Protein AF-A0AA39JJJ1-F1 (afdb_monomer_lite)

Radius of gyration: 23.7 Å; chains: 1; bounding box: 55×49×68 Å

Secondary structure (DSSP, 8-state):
---PPPPGGG--HHHHHHHHHHHHHHHHHHHHHHHHHTGGGBTTTBPPEEEEEEEE-S-SSS---TTTSEEEEEEE----EEEGGGS----HHHHHHHHHH-SEE----TTTTEEEETTT--EEE---TT-EE--TTS-HHHHHHHHHH-HHHHHHHHHHH-TTS----TTTSPBPTTSGGGSSHHHHHHHHHHS-HHHHHHHEEEPTT--STTHHHHS-SEEEPTT---B-TT-

Foldseek 3Di:
DPPDDPDPVPDDPVNVVVVVLVLQVQLVVQQVVVCVLVVVCDPPAAWHWPAKDWDADDDDDDDDDPSNRIDIDTDTDDAPFDFQVVDDDDQQPSVVVVVVSLFKDALPPDGRQWGQGPPPRRIHGHRSSRMDGDDPPADSVRSVVVQVLRLSNVLVVVCNVCVPPDSCPPLQAAAACPAPCNPFQLSQLVSLVPDDPVSSVQFKDADPPQPDDPSSRPHNRIDTDPPGDHHYNRD

Organism: NCBI:txid47425

Sequence (235 aa):
MTESRPDVELWEDWMWEVSTWRYKVSNQNKELSAYRLLHRLQGRYIPRLFGVVRLRITPESTTLHPITDVVQGLVFEYIPGVSMVKLKPGIMEALRAIEAENLCLAQWHSHQNVVLQDGNRSPVIIDFGQADIREPELSDEEWSSVVWGSPDTRYMRNLLANPEDEPWKRTVTPYEMSDPHYRNPLVSNEYVESMPEDFRRETFERVLDTDWEGAKEKVHQWRIRPGVRCRPIYD

pLDDT: mean 78.53, std 14.02, range [33.72, 97.31]

InterPro domains:
  IPR011009 Protein kinase-like domain superfamily [SSF56112] (32-151)

Structure (mmCIF, N/CA/C/O backbone):
data_AF-A0AA39JJJ1-F1
#
_entry.id   AF-A0AA39JJJ1-F1
#
loop_
_atom_site.group_PDB
_atom_site.id
_atom_site.type_symbol
_atom_site.label_atom_id
_atom_site.label_alt_id
_atom_site.label_comp_id
_atom_site.label_asym_id
_atom_site.label_entity_id
_atom_site.label_seq_id
_atom_site.pdbx_PDB_ins_code
_atom_site.Cartn_x
_atom_site.Cartn_y
_atom_site.Cartn_z
_atom_site.occupancy
_atom_site.B_iso_or_equiv
_atom_site.auth_seq_id
_atom_site.auth_comp_id
_atom_site.auth_asym_id
_atom_site.auth_atom_id
_atom_site.pdbx_PDB_model_num
ATOM 1 N N . MET A 1 1 ? 28.607 2.947 14.404 1.00 33.72 1 MET A N 1
ATOM 2 C CA . MET A 1 1 ? 29.013 1.760 13.627 1.00 33.72 1 MET A CA 1
ATOM 3 C C . MET A 1 1 ? 27.746 1.147 13.075 1.00 33.72 1 MET A C 1
ATOM 5 O O . MET A 1 1 ? 26.943 0.650 13.849 1.00 33.72 1 MET A O 1
ATOM 9 N N . THR A 1 2 ? 27.502 1.293 11.780 1.00 37.34 2 THR A N 1
ATOM 10 C CA . THR A 1 2 ? 26.418 0.600 11.085 1.00 37.34 2 THR A CA 1
ATOM 11 C C . THR A 1 2 ? 26.932 -0.789 10.732 1.00 37.34 2 THR A C 1
ATOM 13 O O . THR A 1 2 ? 27.764 -0.923 9.840 1.00 37.34 2 THR A O 1
ATOM 16 N N . GLU A 1 3 ? 26.506 -1.812 11.476 1.00 43.59 3 GLU A N 1
ATOM 17 C CA . GLU A 1 3 ? 26.709 -3.202 11.059 1.00 43.59 3 GLU A CA 1
ATOM 18 C C . GLU A 1 3 ? 26.050 -3.386 9.691 1.00 43.59 3 GLU A C 1
ATOM 20 O O . GLU A 1 3 ? 24.833 -3.255 9.539 1.00 43.59 3 GLU A O 1
ATOM 25 N N . SER A 1 4 ? 26.872 -3.630 8.673 1.00 57.59 4 SER A N 1
ATOM 26 C CA . SER A 1 4 ? 26.411 -4.056 7.359 1.00 57.59 4 SER A CA 1
ATOM 27 C C . SER A 1 4 ? 25.615 -5.344 7.536 1.00 57.59 4 SER A C 1
ATOM 29 O O . SER A 1 4 ? 26.160 -6.336 8.024 1.00 57.59 4 SER A O 1
ATOM 31 N N . ARG A 1 5 ? 24.327 -5.330 7.167 1.00 55.44 5 ARG A N 1
ATOM 32 C CA . ARG A 1 5 ? 23.521 -6.554 7.139 1.00 55.44 5 ARG A CA 1
ATOM 33 C C . ARG A 1 5 ? 24.254 -7.604 6.291 1.00 55.44 5 ARG A C 1
ATOM 35 O O . ARG A 1 5 ? 24.702 -7.252 5.199 1.00 55.44 5 ARG A O 1
ATOM 42 N N . PRO A 1 6 ? 24.390 -8.850 6.774 1.00 59.44 6 PRO A N 1
ATOM 43 C CA . PRO A 1 6 ? 24.972 -9.920 5.979 1.00 59.44 6 PRO A CA 1
ATOM 44 C C . PRO A 1 6 ? 24.136 -10.157 4.719 1.00 59.44 6 PRO A C 1
ATOM 46 O O . PRO A 1 6 ? 22.923 -9.915 4.727 1.00 59.44 6 PRO A O 1
ATOM 49 N N . ASP A 1 7 ? 24.807 -10.620 3.664 1.00 71.50 7 ASP A N 1
ATOM 50 C CA . ASP A 1 7 ? 24.184 -10.969 2.388 1.00 71.50 7 ASP A CA 1
ATOM 51 C C . ASP A 1 7 ? 23.016 -11.937 2.611 1.00 71.50 7 ASP A C 1
ATOM 53 O O . ASP A 1 7 ? 23.101 -12.860 3.421 1.00 71.50 7 ASP A O 1
ATOM 57 N N . VAL A 1 8 ? 21.916 -11.691 1.909 1.00 64.06 8 VAL A N 1
ATOM 58 C CA . VAL A 1 8 ? 20.646 -12.411 2.027 1.00 64.06 8 VAL A CA 1
ATOM 59 C C . VAL A 1 8 ? 20.814 -13.892 1.660 1.00 64.06 8 VAL A C 1
ATOM 61 O O . VAL A 1 8 ? 20.130 -14.745 2.222 1.00 64.06 8 VAL A O 1
ATOM 64 N N . GLU A 1 9 ? 21.776 -14.213 0.790 1.00 72.38 9 GLU A N 1
ATOM 65 C CA . GLU A 1 9 ? 22.142 -15.591 0.425 1.00 72.38 9 GLU A CA 1
ATOM 66 C C . GLU A 1 9 ? 22.845 -16.368 1.555 1.00 72.38 9 GLU A C 1
ATOM 68 O O . GLU A 1 9 ? 22.938 -17.592 1.498 1.00 72.38 9 GLU A O 1
ATOM 73 N N . LEU A 1 10 ? 23.315 -15.678 2.601 1.00 76.44 10 LEU A N 1
ATOM 74 C CA . LEU A 1 10 ? 23.996 -16.271 3.759 1.00 76.44 10 LEU A CA 1
ATOM 75 C C . LEU A 1 10 ? 23.090 -16.394 4.993 1.00 76.44 10 LEU A C 1
ATOM 77 O O . LEU A 1 10 ? 23.570 -16.726 6.077 1.00 76.44 10 LEU A O 1
ATOM 81 N N . TRP A 1 11 ? 21.801 -16.074 4.872 1.00 79.25 11 TRP A N 1
ATOM 82 C CA . TRP A 1 11 ? 20.883 -16.110 6.008 1.00 79.25 11 TRP A CA 1
ATOM 83 C C . TRP A 1 11 ? 20.453 -17.538 6.336 1.00 79.25 11 TRP A C 1
ATOM 85 O O . TRP A 1 11 ? 19.925 -18.254 5.490 1.00 79.25 11 TRP A O 1
ATOM 95 N N . GLU A 1 12 ? 20.607 -17.911 7.603 1.00 82.69 12 GLU A N 1
ATOM 96 C CA . GLU A 1 12 ? 19.996 -19.118 8.159 1.00 82.69 12 GLU A CA 1
ATOM 97 C C . GLU A 1 12 ? 18.472 -18.930 8.316 1.00 82.69 12 GLU A C 1
ATOM 99 O O . GLU A 1 12 ? 17.985 -17.806 8.473 1.00 82.69 12 GLU A O 1
ATOM 104 N N . ASP A 1 13 ? 17.703 -20.024 8.323 1.00 81.06 13 ASP A N 1
ATOM 105 C CA . ASP A 1 13 ? 16.228 -19.993 8.363 1.00 81.06 13 ASP A CA 1
ATOM 106 C C . ASP A 1 13 ? 15.668 -19.147 9.522 1.00 81.06 13 ASP A C 1
ATOM 108 O O . ASP A 1 13 ? 14.741 -18.354 9.349 1.00 81.06 13 ASP A O 1
ATOM 112 N N . TRP A 1 14 ? 16.278 -19.222 10.708 1.00 79.94 14 TRP A N 1
ATOM 113 C CA . TRP A 1 14 ? 15.838 -18.430 11.861 1.00 79.94 14 TRP A CA 1
ATOM 114 C C . TRP A 1 14 ? 16.069 -16.920 11.669 1.00 79.94 14 TRP A C 1
ATOM 116 O O . TRP A 1 14 ? 15.324 -16.102 12.216 1.00 79.94 14 TRP A O 1
ATOM 126 N N . MET A 1 15 ? 17.075 -16.514 10.883 1.00 83.06 15 MET A N 1
ATOM 127 C CA . MET A 1 15 ? 17.325 -15.102 10.569 1.00 83.06 15 MET A CA 1
ATOM 128 C C . MET A 1 15 ? 16.221 -14.555 9.666 1.00 83.06 15 MET A C 1
ATOM 130 O O . MET A 1 15 ? 15.752 -13.430 9.872 1.00 83.06 15 MET A O 1
ATOM 134 N N . TRP A 1 16 ? 15.755 -15.370 8.717 1.00 79.44 16 TRP A N 1
ATOM 135 C CA . TRP A 1 16 ? 14.588 -15.069 7.894 1.00 79.44 16 TRP A CA 1
ATOM 136 C C . TRP A 1 16 ? 13.321 -14.922 8.726 1.00 79.44 16 TRP A C 1
ATOM 138 O O . TRP A 1 16 ? 12.586 -13.945 8.550 1.00 79.44 16 TRP A O 1
ATOM 148 N N . GLU A 1 17 ? 13.083 -15.837 9.664 1.00 80.44 17 GLU A N 1
ATOM 149 C CA . GLU A 1 17 ? 11.933 -15.773 10.568 1.00 80.44 17 GLU A CA 1
ATOM 150 C C . GLU A 1 17 ? 11.957 -14.504 11.429 1.00 80.44 17 GLU A C 1
ATOM 152 O O . GLU A 1 17 ? 10.973 -13.761 11.473 1.00 80.44 17 GLU A O 1
ATOM 157 N N . VAL A 1 18 ? 13.095 -14.188 12.057 1.00 82.62 18 VAL A N 1
ATOM 158 C CA . VAL A 1 18 ? 13.248 -12.982 12.888 1.00 82.62 18 VAL A CA 1
ATOM 159 C C . VAL A 1 18 ? 13.108 -11.708 12.055 1.00 82.62 18 VAL A C 1
ATOM 161 O O . VAL A 1 18 ? 12.461 -10.754 12.493 1.00 82.62 18 VAL A O 1
ATOM 164 N N . SER A 1 19 ? 13.691 -11.667 10.856 1.00 81.81 19 SER A N 1
ATOM 165 C CA . SER A 1 19 ? 13.569 -10.526 9.944 1.00 81.81 19 SER A CA 1
ATOM 166 C C . SER A 1 19 ? 12.119 -10.310 9.508 1.00 81.81 19 SER A C 1
ATOM 168 O O . SER A 1 19 ? 11.600 -9.196 9.610 1.00 81.81 19 SER A O 1
ATOM 170 N N . THR A 1 20 ? 11.435 -11.387 9.116 1.00 82.44 20 THR A N 1
ATOM 171 C CA . THR A 1 20 ? 10.018 -11.363 8.740 1.00 82.44 20 THR A CA 1
ATOM 172 C C . THR A 1 20 ? 9.164 -10.881 9.904 1.00 82.44 20 THR A C 1
ATOM 174 O O . THR A 1 20 ? 8.335 -9.989 9.730 1.00 82.44 20 THR A O 1
ATOM 177 N N . TRP A 1 21 ? 9.402 -11.395 11.112 1.00 84.88 21 TRP A N 1
ATOM 178 C CA . TRP A 1 21 ? 8.697 -10.951 12.309 1.00 84.88 21 TRP A CA 1
ATOM 179 C C . TRP A 1 21 ? 8.914 -9.460 12.586 1.00 84.88 21 TRP A C 1
ATOM 181 O O . TRP A 1 21 ? 7.942 -8.726 12.757 1.00 84.88 21 TRP A O 1
ATOM 191 N N . ARG A 1 22 ? 10.166 -8.977 12.559 1.00 85.94 22 ARG A N 1
ATOM 192 C CA . ARG A 1 22 ? 10.482 -7.549 12.759 1.00 85.94 22 ARG A CA 1
ATOM 193 C C . ARG A 1 22 ? 9.775 -6.672 11.733 1.00 85.94 22 ARG A C 1
ATOM 195 O O . ARG A 1 22 ? 9.232 -5.630 12.094 1.00 85.94 22 ARG A O 1
ATOM 202 N N . TYR A 1 23 ? 9.757 -7.107 10.477 1.00 85.75 23 TYR A N 1
ATOM 203 C CA . TYR A 1 23 ? 9.058 -6.417 9.403 1.00 85.75 23 TYR A CA 1
ATOM 204 C C . TYR A 1 23 ? 7.543 -6.359 9.655 1.00 85.75 23 TYR A C 1
ATOM 206 O O . TYR A 1 23 ? 6.951 -5.285 9.596 1.00 85.75 23 TYR A O 1
ATOM 214 N N . LYS A 1 24 ? 6.912 -7.481 10.027 1.00 86.50 24 LYS A N 1
ATOM 215 C CA . LYS A 1 24 ? 5.471 -7.527 10.332 1.00 86.50 24 LYS A CA 1
ATOM 216 C C . LYS A 1 24 ? 5.096 -6.678 11.547 1.00 86.50 24 LYS A C 1
ATOM 218 O O . LYS A 1 24 ? 4.104 -5.959 11.486 1.00 86.50 24 LYS A O 1
ATOM 223 N N . VAL A 1 25 ? 5.902 -6.699 12.609 1.00 87.94 25 VAL A N 1
ATOM 224 C CA . VAL A 1 25 ? 5.703 -5.838 13.788 1.00 87.94 25 VAL A CA 1
ATOM 225 C C . VAL A 1 25 ? 5.856 -4.360 13.421 1.00 87.94 25 VAL A C 1
ATOM 227 O O . VAL A 1 25 ? 5.063 -3.533 13.863 1.00 87.94 25 VAL A O 1
ATOM 230 N N . SER A 1 26 ? 6.841 -4.014 12.586 1.00 89.12 26 SER A N 1
ATOM 231 C CA . SER A 1 26 ? 7.009 -2.643 12.093 1.00 89.12 26 SER A CA 1
ATOM 232 C C . SER A 1 26 ? 5.780 -2.173 11.311 1.00 89.12 26 SER A C 1
ATOM 234 O O . SER A 1 26 ? 5.248 -1.109 11.622 1.00 89.12 26 SER A O 1
ATOM 236 N N . ASN A 1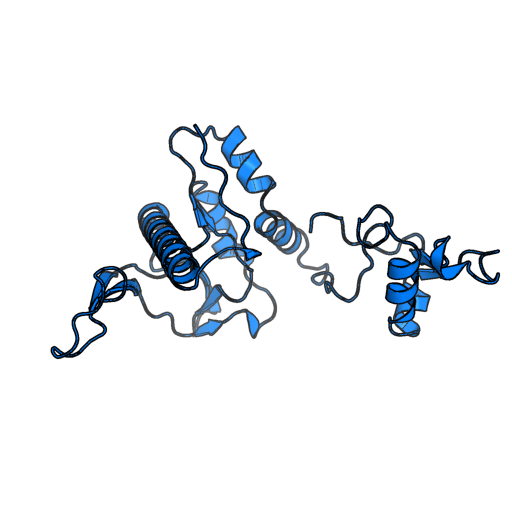 27 ? 5.276 -2.989 10.382 1.00 88.88 27 ASN A N 1
ATOM 237 C CA . ASN A 1 27 ? 4.085 -2.662 9.599 1.00 88.88 27 ASN A CA 1
ATOM 238 C C . ASN A 1 27 ? 2.837 -2.514 10.475 1.00 88.88 27 ASN A C 1
ATOM 240 O O . ASN A 1 27 ? 2.082 -1.561 10.314 1.00 88.88 27 ASN A O 1
ATOM 244 N N . GLN A 1 28 ? 2.643 -3.401 11.453 1.00 91.06 28 GLN A N 1
ATOM 245 C CA . GLN A 1 28 ? 1.525 -3.287 12.387 1.00 91.06 28 GLN A CA 1
ATOM 246 C C . GLN A 1 28 ? 1.588 -1.985 13.201 1.00 91.06 28 GLN A C 1
ATOM 248 O O . GLN A 1 28 ? 0.571 -1.322 13.403 1.00 91.06 28 GLN A O 1
ATOM 253 N N . ASN A 1 29 ? 2.778 -1.606 13.677 1.00 91.06 29 ASN A N 1
ATOM 254 C CA . ASN A 1 29 ? 2.964 -0.364 14.424 1.00 91.06 29 ASN A CA 1
ATOM 255 C C . ASN A 1 29 ? 2.693 0.866 13.552 1.00 91.06 29 ASN A C 1
ATOM 257 O O . ASN A 1 29 ? 2.071 1.820 14.029 1.00 91.06 29 ASN A O 1
ATOM 261 N N . LYS A 1 30 ? 3.125 0.838 12.285 1.00 90.44 30 LYS A N 1
ATOM 262 C CA . LYS A 1 30 ? 2.793 1.871 11.299 1.00 90.44 30 LYS A CA 1
ATOM 263 C C . LYS A 1 30 ? 1.286 1.965 11.095 1.00 90.44 30 LYS A C 1
ATOM 265 O O . LYS A 1 30 ? 0.726 3.037 11.293 1.00 90.44 30 LYS A O 1
ATOM 270 N N . GLU A 1 31 ? 0.617 0.850 10.827 1.00 92.69 31 GLU A N 1
ATOM 271 C CA . GLU A 1 31 ? -0.833 0.816 10.635 1.00 92.69 31 GLU A CA 1
ATOM 272 C C . GLU A 1 31 ? -1.585 1.377 11.847 1.00 92.69 31 GLU A C 1
ATOM 274 O O . GLU A 1 31 ? -2.403 2.286 11.716 1.00 92.69 31 GLU A O 1
ATOM 279 N N . LEU A 1 32 ? -1.250 0.919 13.056 1.00 94.25 32 LEU A N 1
ATOM 280 C CA . LEU A 1 32 ? -1.841 1.431 14.292 1.00 94.25 32 LEU A CA 1
ATOM 281 C C . LEU A 1 32 ? -1.641 2.946 14.446 1.00 94.25 32 LEU A C 1
ATOM 283 O O . LEU A 1 32 ? -2.550 3.658 14.881 1.00 94.25 32 LEU A O 1
ATOM 287 N N . SER A 1 33 ? -0.451 3.439 14.108 1.00 92.31 33 SER A N 1
ATOM 288 C CA . SER A 1 33 ? -0.115 4.859 14.207 1.00 92.31 33 SER A CA 1
ATOM 289 C C . SER A 1 33 ? -0.889 5.682 13.177 1.00 92.31 33 SER A C 1
ATOM 291 O O . SER A 1 33 ? -1.438 6.723 13.533 1.00 92.31 33 SER A O 1
ATOM 293 N N . ALA A 1 34 ? -1.039 5.174 11.952 1.00 90.56 34 ALA A N 1
ATOM 294 C CA . ALA A 1 34 ? -1.852 5.787 10.908 1.00 90.56 34 ALA A CA 1
ATOM 295 C C . ALA A 1 34 ? -3.324 5.895 11.334 1.00 90.56 34 ALA A C 1
ATOM 297 O O . ALA A 1 34 ? -3.898 6.980 11.274 1.00 90.56 34 ALA A O 1
ATOM 298 N N . TYR A 1 35 ? -3.925 4.823 11.864 1.00 92.81 35 TYR A N 1
ATOM 299 C CA . TYR A 1 35 ? -5.310 4.867 12.350 1.00 92.81 35 TYR A CA 1
ATOM 300 C C . TYR A 1 35 ? -5.506 5.852 13.508 1.00 92.81 35 TYR A C 1
ATOM 302 O O . TYR A 1 35 ? -6.536 6.526 13.571 1.00 92.81 35 TYR A O 1
ATOM 310 N N . ARG A 1 36 ? -4.537 5.959 14.425 1.00 93.06 36 ARG A N 1
ATOM 311 C CA . ARG A 1 36 ? -4.579 6.950 15.515 1.00 93.06 36 ARG A CA 1
ATOM 312 C C . ARG A 1 36 ? -4.492 8.378 14.988 1.00 93.06 36 ARG A C 1
ATOM 314 O O . ARG A 1 36 ? -5.229 9.246 15.450 1.00 93.06 36 ARG A O 1
ATOM 321 N N . LEU A 1 37 ? -3.619 8.614 14.016 1.00 90.94 37 LEU A N 1
ATOM 322 C CA . LEU A 1 37 ? -3.433 9.921 13.400 1.00 90.94 37 LEU A CA 1
ATOM 323 C C . LEU A 1 37 ? -4.693 10.346 12.637 1.00 90.94 37 LEU A C 1
ATOM 325 O O . LEU A 1 37 ? -5.260 11.404 12.904 1.00 90.94 37 LEU A O 1
ATOM 329 N N . LEU A 1 38 ? -5.218 9.448 11.804 1.00 88.94 38 LEU A N 1
ATOM 330 C CA . LEU A 1 38 ? -6.402 9.638 10.965 1.00 88.94 38 LEU A CA 1
ATOM 331 C C . LEU A 1 38 ? -7.729 9.386 11.708 1.00 88.94 38 LEU A C 1
ATOM 333 O O . LEU A 1 38 ? -8.747 9.085 11.084 1.00 88.94 38 LEU A O 1
ATOM 337 N N . HIS A 1 39 ? -7.759 9.518 13.040 1.00 92.75 39 HIS A N 1
ATOM 338 C CA . HIS A 1 39 ? -8.946 9.229 13.858 1.00 92.75 39 HIS A CA 1
ATOM 339 C C . HIS A 1 39 ? -10.214 9.972 13.396 1.00 92.75 39 HIS A C 1
ATOM 341 O O . HIS A 1 39 ? -11.313 9.437 13.519 1.00 92.75 39 HIS A O 1
ATOM 347 N N . ARG A 1 40 ? -10.076 11.178 12.826 1.00 91.62 40 ARG A N 1
ATOM 348 C CA . ARG A 1 40 ? -11.197 11.988 12.310 1.00 91.62 40 ARG A CA 1
ATOM 349 C C . ARG A 1 40 ? -11.859 11.401 11.065 1.00 91.62 40 ARG A C 1
ATOM 351 O O . ARG A 1 40 ? -13.016 11.709 10.794 1.00 91.62 40 ARG A O 1
ATOM 358 N N . LEU A 1 41 ? -11.139 10.568 10.315 1.00 89.31 41 LEU A N 1
ATOM 359 C CA . LEU A 1 41 ? -11.625 9.945 9.084 1.00 89.31 41 LEU A CA 1
ATOM 360 C C . LEU A 1 41 ? -12.301 8.586 9.335 1.00 89.31 41 LEU A C 1
ATOM 362 O O . LEU A 1 41 ? -12.950 8.041 8.434 1.00 89.31 41 LEU A O 1
ATOM 366 N N . GLN A 1 42 ? -12.154 8.039 10.547 1.00 93.94 42 GLN A N 1
ATOM 367 C CA . GLN A 1 42 ? -12.697 6.737 10.922 1.00 93.94 42 GLN A CA 1
ATOM 368 C C . GLN A 1 42 ? -14.231 6.707 10.883 1.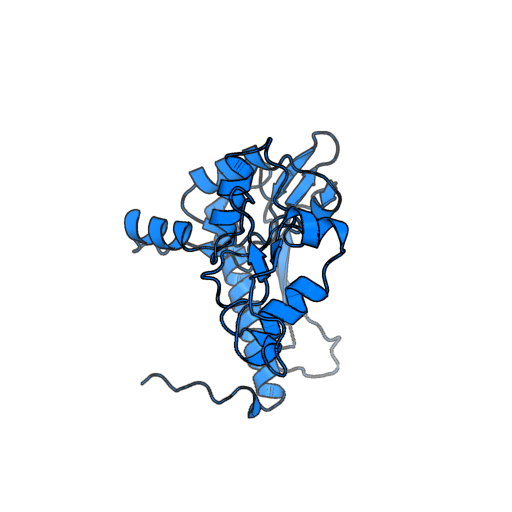00 93.94 42 GLN A C 1
ATOM 370 O O . GLN A 1 42 ? -14.913 7.613 11.361 1.00 93.94 42 GLN A O 1
ATOM 375 N N . GLY A 1 43 ? -14.785 5.629 10.326 1.00 90.56 43 GLY A N 1
ATOM 376 C CA . GLY A 1 43 ? -16.222 5.416 10.140 1.00 90.56 43 GLY A CA 1
ATOM 377 C C . GLY A 1 43 ? -16.821 6.138 8.930 1.00 90.56 43 GLY A C 1
ATOM 378 O O . GLY A 1 43 ? -18.020 6.006 8.688 1.00 90.56 43 GLY A O 1
ATOM 379 N N . ARG A 1 44 ? -16.016 6.899 8.174 1.00 88.19 44 ARG A N 1
ATOM 380 C CA . ARG A 1 44 ? -16.448 7.564 6.934 1.00 88.19 44 ARG A CA 1
ATOM 381 C C . ARG A 1 44 ? -15.576 7.197 5.739 1.00 88.19 44 ARG A C 1
ATOM 383 O O . ARG A 1 44 ? -16.112 6.762 4.729 1.00 88.19 44 ARG A O 1
ATOM 390 N N . TYR A 1 45 ? -14.264 7.382 5.857 1.00 85.19 45 TYR A N 1
ATOM 391 C CA . TYR A 1 45 ? -13.313 7.144 4.761 1.00 85.19 45 TYR A CA 1
ATOM 392 C C . TYR A 1 45 ? -12.331 6.013 5.058 1.00 85.19 45 TYR A C 1
ATOM 394 O O . TYR A 1 45 ? -11.764 5.440 4.133 1.00 85.19 45 TYR A O 1
ATOM 402 N N . ILE A 1 46 ? -12.158 5.667 6.335 1.00 90.88 46 ILE A N 1
ATOM 403 C CA . ILE A 1 46 ? -11.397 4.502 6.795 1.00 90.88 46 ILE A CA 1
ATOM 404 C C . ILE A 1 46 ? -12.217 3.764 7.869 1.00 90.88 46 ILE A C 1
ATOM 406 O O . ILE A 1 46 ? -13.067 4.394 8.508 1.00 90.88 46 ILE A O 1
ATOM 410 N N . PRO A 1 47 ? -11.998 2.460 8.108 1.00 95.44 47 PRO A N 1
ATOM 411 C CA . PRO A 1 47 ? -12.679 1.727 9.175 1.00 95.44 47 PRO A CA 1
ATOM 412 C C . PRO A 1 47 ? -12.442 2.331 10.562 1.00 95.44 47 PRO A C 1
ATOM 414 O O . PRO A 1 47 ? -11.388 2.910 10.829 1.00 95.44 47 PRO A O 1
ATOM 417 N N . ARG A 1 48 ? -13.381 2.148 11.493 1.00 97.31 48 ARG A N 1
ATOM 418 C CA . ARG A 1 48 ? -13.086 2.398 12.913 1.00 97.31 48 ARG A CA 1
ATOM 419 C C . ARG A 1 48 ? -12.099 1.371 13.458 1.00 97.31 48 ARG A C 1
ATOM 421 O O . ARG A 1 48 ? -12.292 0.173 13.279 1.00 97.31 48 ARG A O 1
ATOM 428 N N . LEU A 1 49 ? -11.076 1.834 14.167 1.00 97.12 49 LEU A N 1
ATOM 429 C CA . LEU A 1 49 ? -10.186 1.001 14.968 1.00 97.12 49 LEU A CA 1
ATOM 430 C C . LEU A 1 49 ? -10.825 0.783 16.345 1.00 97.12 49 LEU A C 1
ATOM 432 O O . LEU A 1 49 ? -10.982 1.727 17.118 1.00 97.12 49 LEU A O 1
ATOM 436 N N . PHE A 1 50 ? -11.150 -0.465 16.673 1.00 96.94 50 PHE A N 1
ATOM 437 C CA . PHE A 1 50 ? -11.680 -0.840 17.986 1.00 96.94 50 PHE A CA 1
ATOM 438 C C . PHE A 1 50 ? -10.581 -1.135 19.008 1.00 96.94 50 PHE A C 1
ATOM 440 O O . PHE A 1 50 ? -10.786 -0.926 20.202 1.00 96.94 50 PHE A O 1
ATOM 447 N N . GLY A 1 51 ? -9.408 -1.597 18.568 1.00 95.38 51 GLY A N 1
ATOM 448 C CA . GLY A 1 51 ? -8.281 -1.816 19.470 1.00 95.38 51 GLY A CA 1
ATOM 449 C C . GLY A 1 51 ? -7.205 -2.748 18.930 1.00 95.38 51 GLY A C 1
ATOM 450 O O . GLY A 1 51 ? -7.223 -3.160 17.771 1.00 95.38 51 GLY A O 1
ATOM 451 N N . VAL A 1 52 ? -6.261 -3.075 19.812 1.00 95.75 52 VAL A N 1
ATOM 452 C CA . VAL A 1 52 ? -5.159 -4.011 19.565 1.00 95.75 52 VAL A CA 1
ATOM 453 C C . VAL A 1 52 ? -5.450 -5.308 20.313 1.00 95.75 52 VAL A C 1
ATOM 455 O O . VAL A 1 52 ? -5.849 -5.275 21.477 1.00 95.75 52 VAL A O 1
ATOM 458 N N . VAL A 1 53 ? -5.224 -6.447 19.666 1.00 93.62 53 VAL A N 1
ATOM 459 C CA . VAL A 1 53 ? -5.386 -7.781 20.256 1.00 93.62 53 VAL A CA 1
ATOM 460 C C . VAL A 1 53 ? -4.088 -8.573 20.190 1.00 93.62 53 VAL A C 1
ATOM 462 O O . VAL A 1 53 ? -3.235 -8.347 19.332 1.00 93.62 53 VAL A O 1
ATOM 465 N N . ARG A 1 54 ? -3.938 -9.524 21.112 1.00 90.62 54 ARG A N 1
ATOM 466 C CA . ARG A 1 54 ? -2.850 -10.506 21.122 1.00 90.62 54 ARG A CA 1
ATOM 467 C C . ARG A 1 54 ? -3.469 -11.890 21.249 1.00 90.62 54 ARG A C 1
ATOM 469 O O . ARG A 1 54 ? -4.072 -12.197 22.275 1.00 90.62 54 ARG A O 1
ATOM 476 N N . LEU A 1 55 ? -3.340 -12.698 20.206 1.00 87.12 55 LEU A N 1
ATOM 477 C CA . LEU A 1 55 ? -3.884 -14.051 20.133 1.00 87.12 55 LEU A CA 1
ATOM 478 C C . LEU A 1 55 ? -2.746 -15.050 20.322 1.00 87.12 55 LEU A C 1
ATOM 480 O O . LEU A 1 55 ? -1.753 -14.982 19.605 1.00 87.12 55 LEU A O 1
ATOM 484 N N . ARG A 1 56 ? -2.866 -15.967 21.281 1.00 85.62 56 ARG A N 1
ATOM 485 C CA . ARG A 1 56 ? -1.885 -17.050 21.455 1.00 85.62 56 ARG A CA 1
ATOM 486 C C . ARG A 1 56 ? -2.121 -18.142 20.413 1.00 85.62 56 ARG A C 1
ATOM 488 O O . ARG A 1 56 ? -3.272 -18.495 20.173 1.00 85.62 56 ARG A O 1
ATOM 495 N N . ILE A 1 57 ? -1.050 -18.659 19.807 1.00 78.69 57 ILE A N 1
ATOM 496 C CA . ILE A 1 57 ? -1.143 -19.642 18.709 1.00 78.69 57 ILE A CA 1
ATOM 497 C C . ILE A 1 57 ? -1.321 -21.074 19.228 1.00 78.69 57 ILE A C 1
ATOM 499 O O . ILE A 1 57 ? -2.035 -21.860 18.609 1.00 78.69 57 ILE A O 1
ATOM 503 N N . THR A 1 58 ? -0.709 -21.432 20.361 1.00 71.19 58 THR A N 1
ATOM 504 C CA . THR A 1 58 ? -0.695 -22.823 20.841 1.00 71.19 58 THR A CA 1
ATOM 505 C C . THR A 1 58 ? -1.658 -23.103 21.997 1.00 71.19 58 THR A C 1
ATOM 507 O O . THR A 1 58 ? -1.691 -22.354 22.979 1.00 71.19 58 THR A O 1
ATOM 510 N N . PRO A 1 59 ? -2.362 -24.250 21.947 1.00 60.75 59 PRO A N 1
ATOM 511 C CA . PRO A 1 59 ? -3.031 -24.834 23.097 1.00 60.75 59 PRO A CA 1
ATOM 512 C C . PRO A 1 59 ? -1.995 -25.562 23.968 1.00 60.75 59 PRO A C 1
ATOM 514 O O . PRO A 1 59 ? -1.586 -26.679 23.663 1.00 60.75 59 PRO A O 1
ATOM 517 N N . GLU A 1 60 ? -1.548 -24.875 25.021 1.00 62.59 60 GLU A N 1
ATOM 518 C CA . GLU A 1 60 ? -1.049 -25.371 26.324 1.00 62.59 60 GLU A CA 1
ATOM 519 C C . GLU A 1 60 ? 0.112 -26.398 26.389 1.00 62.59 60 GLU A C 1
ATOM 521 O O . GLU A 1 60 ? 0.722 -26.524 27.446 1.00 62.59 60 GLU A O 1
ATOM 526 N N . SER A 1 61 ? 0.490 -27.096 25.314 1.00 58.19 61 SER A N 1
ATOM 527 C CA . SER A 1 61 ? 1.339 -28.303 25.373 1.00 58.19 61 SER A CA 1
ATOM 528 C C . SER A 1 61 ? 2.693 -28.201 24.662 1.00 58.19 61 SER A C 1
ATOM 530 O O . SER A 1 61 ? 3.499 -29.126 24.743 1.00 58.19 61 SER A O 1
ATOM 532 N N . THR A 1 62 ? 3.001 -27.087 23.992 1.00 67.12 62 THR A N 1
ATOM 533 C CA . THR A 1 62 ? 4.333 -26.852 23.407 1.00 67.12 62 THR A CA 1
ATOM 534 C C . THR A 1 62 ? 4.786 -25.427 23.690 1.00 67.12 62 THR A C 1
ATOM 536 O O . THR A 1 62 ? 4.119 -24.467 23.299 1.00 67.12 62 THR A O 1
ATOM 539 N N . THR A 1 63 ? 5.923 -25.292 24.374 1.00 70.81 63 THR A N 1
ATOM 540 C CA . THR A 1 63 ? 6.566 -23.999 24.626 1.00 70.81 63 THR A CA 1
ATOM 541 C C . THR A 1 63 ? 7.099 -23.450 23.305 1.00 70.81 63 THR A C 1
ATOM 543 O O . THR A 1 63 ? 8.143 -23.888 22.826 1.00 70.81 63 THR A O 1
ATOM 546 N N . LEU A 1 64 ? 6.364 -22.519 22.695 1.00 71.00 64 LEU A N 1
ATOM 547 C CA . LEU A 1 64 ? 6.845 -21.756 21.544 1.00 71.00 64 LEU A CA 1
ATOM 548 C C . LEU A 1 64 ? 7.781 -20.635 22.003 1.00 71.00 64 LEU A C 1
ATOM 550 O O . LEU A 1 64 ? 7.730 -20.179 23.147 1.00 71.00 64 LEU A O 1
ATOM 554 N N . HIS A 1 65 ? 8.635 -20.178 21.091 1.00 74.19 65 HIS A N 1
ATOM 555 C CA . HIS A 1 65 ? 9.458 -19.003 21.333 1.00 74.19 65 HIS A CA 1
ATOM 556 C C . HIS A 1 65 ? 8.553 -17.763 21.512 1.00 74.19 65 HIS A C 1
ATOM 558 O O . HIS A 1 65 ? 7.608 -17.609 20.741 1.00 74.19 65 HIS A O 1
ATOM 564 N N . PRO A 1 66 ? 8.849 -16.814 22.423 1.00 73.12 66 PRO A N 1
ATOM 565 C CA . PRO A 1 66 ? 8.020 -15.613 22.656 1.00 73.12 66 PRO A CA 1
ATOM 566 C C . PRO A 1 66 ? 7.792 -14.688 21.443 1.00 73.12 66 PRO A C 1
ATOM 568 O O . PRO A 1 66 ? 7.036 -13.723 21.503 1.00 73.12 66 PRO A O 1
ATOM 571 N N . ILE A 1 67 ? 8.521 -14.927 20.351 1.00 72.88 67 ILE A N 1
ATOM 572 C CA . ILE A 1 67 ? 8.367 -14.215 19.073 1.00 72.88 67 ILE A CA 1
ATOM 573 C C . ILE A 1 67 ? 7.206 -14.807 18.264 1.00 72.88 67 ILE A C 1
ATOM 575 O O . ILE A 1 67 ? 6.535 -14.081 17.533 1.00 72.88 67 ILE A O 1
ATOM 579 N N . THR A 1 68 ? 6.965 -16.111 18.403 1.00 75.56 68 THR A N 1
ATOM 580 C CA . THR A 1 68 ? 6.000 -16.891 17.620 1.00 75.56 68 THR A CA 1
ATOM 581 C C . THR A 1 68 ? 4.843 -17.429 18.461 1.00 75.56 68 THR A C 1
ATOM 583 O O . THR A 1 68 ? 3.916 -18.012 17.913 1.00 75.56 68 THR A O 1
ATOM 586 N N . ASP A 1 69 ? 4.847 -17.223 19.781 1.00 81.81 69 ASP A N 1
ATOM 587 C CA . ASP A 1 69 ? 3.776 -17.677 20.675 1.00 81.81 69 ASP A CA 1
ATOM 588 C C . ASP A 1 69 ? 2.509 -16.805 20.603 1.00 81.81 69 ASP A C 1
ATOM 590 O O . ASP A 1 69 ? 1.427 -17.244 21.012 1.00 81.81 69 ASP A O 1
ATOM 594 N N . VAL A 1 70 ? 2.620 -15.592 20.046 1.00 83.75 70 VAL A N 1
ATOM 595 C CA . VAL A 1 70 ? 1.521 -14.638 19.878 1.00 83.75 70 VAL A CA 1
ATOM 596 C C . VAL A 1 70 ? 1.448 -14.053 18.469 1.00 83.75 70 VAL A C 1
ATOM 598 O O . VAL A 1 70 ? 2.435 -13.589 17.904 1.00 83.75 70 VAL A O 1
ATOM 601 N N . VAL A 1 71 ? 0.229 -13.959 17.945 1.00 84.19 71 VAL A N 1
ATOM 602 C CA . VAL A 1 71 ? -0.116 -13.094 16.816 1.00 84.19 71 VAL A CA 1
ATOM 603 C C . VAL A 1 71 ? -0.662 -11.794 17.376 1.00 84.19 71 VAL A C 1
ATOM 605 O O . VAL A 1 71 ? -1.669 -11.775 18.090 1.00 84.19 71 VAL A O 1
ATOM 608 N N . GLN A 1 72 ? 0.006 -10.692 17.062 1.00 88.44 72 GLN A N 1
ATOM 609 C CA . GLN A 1 72 ? -0.555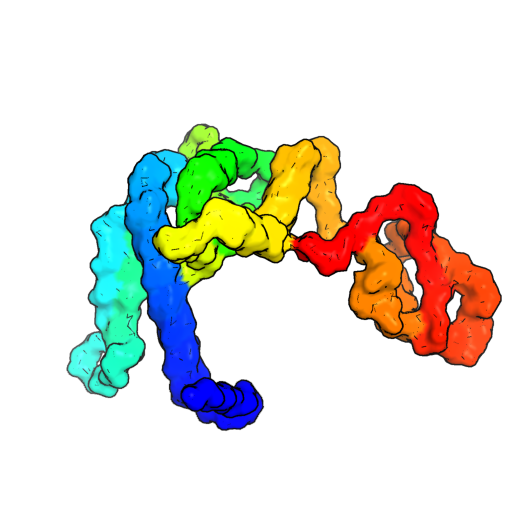 -9.374 17.311 1.00 88.44 72 GLN A CA 1
ATOM 610 C C . GLN A 1 72 ? -1.530 -9.025 16.183 1.00 88.44 72 GLN A C 1
ATOM 612 O O . GLN A 1 72 ? -1.251 -9.279 15.014 1.00 88.44 72 GLN A O 1
ATOM 617 N N . GLY A 1 73 ? -2.672 -8.447 16.536 1.00 91.25 73 GLY A N 1
ATOM 618 C CA . GLY A 1 73 ? -3.700 -8.056 15.579 1.00 91.25 73 GLY A CA 1
ATOM 619 C C . GLY A 1 73 ? -4.303 -6.699 15.905 1.00 91.25 73 GLY A C 1
ATOM 620 O O . GLY A 1 73 ? -4.190 -6.196 17.024 1.00 91.25 73 GLY A O 1
ATOM 621 N N . LEU A 1 74 ? -4.954 -6.114 14.908 1.00 95.12 74 LEU A N 1
ATOM 622 C CA . LEU A 1 74 ? -5.766 -4.910 15.033 1.00 95.12 74 LEU A CA 1
ATOM 623 C C . LEU A 1 74 ? -7.219 -5.288 14.744 1.00 95.12 74 LEU A C 1
ATOM 625 O O . LEU A 1 74 ? -7.490 -6.105 13.865 1.00 95.12 74 LEU A O 1
ATOM 629 N N . VAL A 1 75 ? -8.147 -4.735 15.520 1.00 96.62 75 VAL A N 1
ATOM 630 C CA . VAL A 1 75 ? -9.579 -5.009 15.374 1.00 96.62 75 VAL A CA 1
ATOM 631 C C . VAL A 1 75 ? -10.236 -3.795 14.748 1.00 96.62 75 VAL A C 1
ATOM 633 O O . VAL A 1 75 ? -10.182 -2.704 15.317 1.00 96.62 75 VAL A O 1
ATOM 636 N N . PHE A 1 76 ? -10.876 -4.000 13.602 1.00 96.38 76 PHE A N 1
ATOM 637 C CA . PHE A 1 76 ? -11.490 -2.941 12.815 1.00 96.38 76 PHE A CA 1
ATOM 638 C C . PHE A 1 76 ? -12.987 -3.159 12.615 1.00 96.38 76 PHE A C 1
ATOM 640 O O . PHE A 1 76 ? -13.502 -4.273 12.717 1.00 96.38 76 PHE A O 1
ATOM 647 N N . GLU A 1 77 ? -13.676 -2.074 12.291 1.00 96.69 77 GLU A N 1
ATOM 648 C CA . GLU A 1 77 ? -15.001 -2.095 11.690 1.00 96.69 77 GLU A CA 1
ATOM 649 C C . GLU A 1 77 ? -14.993 -2.919 10.403 1.00 96.69 77 GLU A C 1
ATOM 651 O O . GLU A 1 77 ? -14.164 -2.722 9.513 1.00 96.69 77 GLU A O 1
ATOM 656 N N . TYR A 1 78 ? -15.940 -3.847 10.304 1.00 95.50 78 TYR A N 1
ATOM 657 C CA . TYR A 1 78 ? -16.162 -4.587 9.076 1.00 95.50 78 TYR A CA 1
ATOM 658 C C . TYR A 1 78 ? -16.911 -3.711 8.072 1.00 95.50 78 TYR A C 1
ATOM 660 O O . TYR A 1 78 ? -17.972 -3.170 8.385 1.00 95.50 78 TYR A O 1
ATOM 668 N N . ILE A 1 79 ? -16.371 -3.603 6.860 1.00 93.25 79 ILE A N 1
ATOM 669 C CA . ILE A 1 79 ? -16.957 -2.809 5.781 1.00 93.25 79 ILE A CA 1
ATOM 670 C C . ILE A 1 79 ? -17.604 -3.762 4.769 1.00 93.25 79 ILE A C 1
ATOM 672 O O . ILE A 1 79 ? -16.880 -4.386 3.988 1.00 93.25 79 ILE A O 1
ATOM 676 N N . PRO A 1 80 ? -18.944 -3.905 4.762 1.00 93.12 80 PRO A N 1
ATOM 677 C CA . PRO A 1 80 ? -19.621 -4.686 3.736 1.00 93.12 80 PRO A CA 1
ATOM 678 C C . PRO A 1 80 ? -19.481 -3.969 2.394 1.00 93.12 80 PRO A C 1
ATOM 680 O O . PRO A 1 80 ? -19.792 -2.780 2.272 1.00 93.12 80 PRO A O 1
ATOM 683 N N . GLY A 1 81 ? -18.976 -4.677 1.392 1.00 88.81 81 GLY A N 1
ATOM 684 C CA . GLY A 1 81 ? -18.709 -4.075 0.102 1.00 88.81 81 GLY A CA 1
ATOM 685 C C . GLY A 1 81 ? -17.894 -4.957 -0.824 1.00 88.81 81 GLY A C 1
ATOM 686 O O . GLY A 1 81 ? -17.603 -6.124 -0.552 1.00 88.81 81 GLY A O 1
ATOM 687 N N . VAL A 1 82 ? -17.493 -4.363 -1.941 1.00 84.06 82 VAL A N 1
ATOM 688 C CA . VAL A 1 82 ? -16.669 -5.017 -2.956 1.00 84.06 82 VAL A CA 1
ATOM 689 C C . VAL A 1 82 ? -15.329 -4.309 -3.073 1.00 84.06 82 VAL A C 1
ATOM 691 O O . VAL A 1 82 ? -15.263 -3.083 -3.149 1.00 84.06 82 VAL A O 1
ATOM 694 N N . SER A 1 83 ? -14.252 -5.096 -3.095 1.00 80.94 83 SER A N 1
ATOM 695 C CA . SER A 1 83 ? -12.919 -4.571 -3.391 1.00 80.94 83 SER A CA 1
ATOM 696 C C . SER A 1 83 ? -12.917 -3.924 -4.772 1.00 80.94 83 SER A C 1
ATOM 698 O O . SER A 1 83 ? -13.438 -4.489 -5.743 1.00 80.94 83 SER A O 1
ATOM 700 N N . MET A 1 84 ? -12.295 -2.755 -4.860 1.00 70.50 84 MET A N 1
ATOM 701 C CA . MET A 1 84 ? -12.210 -1.983 -6.091 1.00 70.50 84 MET A CA 1
ATOM 702 C C . MET A 1 84 ? -11.427 -2.668 -7.203 1.00 70.50 84 MET A C 1
ATOM 704 O O . MET A 1 84 ? -11.650 -2.344 -8.360 1.00 70.50 84 MET A O 1
ATOM 708 N N . VAL A 1 85 ? -10.606 -3.675 -6.903 1.00 69.00 85 VAL A N 1
ATOM 709 C CA . VAL A 1 85 ? -9.968 -4.540 -7.919 1.00 69.00 85 VAL A CA 1
ATOM 710 C C . VAL A 1 85 ? -10.983 -5.121 -8.896 1.00 69.00 85 VAL A C 1
ATOM 712 O O . VAL A 1 85 ? -10.664 -5.391 -10.050 1.00 69.00 85 VAL A O 1
ATOM 715 N N . LYS A 1 86 ? -12.213 -5.341 -8.426 1.00 69.38 86 LYS A N 1
ATOM 716 C CA . LYS A 1 86 ? -13.289 -5.933 -9.218 1.00 69.38 86 LYS A CA 1
ATOM 717 C C . LYS A 1 86 ? -14.074 -4.897 -10.034 1.00 69.38 86 LYS A C 1
ATOM 719 O O . LYS A 1 86 ? -15.006 -5.289 -10.729 1.00 69.38 86 LYS A O 1
ATOM 724 N N . LEU A 1 87 ? -13.743 -3.603 -9.951 1.00 59.41 87 LEU A N 1
ATOM 725 C CA . LEU A 1 87 ? -14.511 -2.493 -10.530 1.00 59.41 87 LEU A CA 1
ATOM 726 C C . LEU A 1 87 ? -13.620 -1.472 -11.274 1.00 59.41 87 LEU A C 1
ATOM 728 O O . LEU A 1 87 ? -12.419 -1.386 -11.047 1.00 59.41 87 LEU A O 1
ATOM 732 N N . LYS A 1 88 ? -14.224 -0.679 -12.173 1.00 54.31 88 LYS A N 1
ATOM 733 C CA . LYS A 1 88 ? -13.593 0.476 -12.857 1.00 54.31 88 LYS A CA 1
ATOM 734 C C . LYS A 1 88 ? -13.760 1.779 -12.028 1.00 54.31 88 LYS A C 1
ATOM 736 O O . LYS A 1 88 ? -14.645 1.811 -11.173 1.00 54.31 88 LYS A O 1
ATOM 741 N N . PRO A 1 89 ? -12.921 2.824 -12.217 1.00 52.44 89 PRO A N 1
ATOM 742 C CA . PRO A 1 89 ? -12.551 3.762 -11.144 1.00 52.44 89 PRO A CA 1
ATOM 743 C C . PRO A 1 89 ? -13.607 4.811 -10.759 1.00 52.44 89 PRO A C 1
ATOM 745 O O . PRO A 1 89 ? -14.311 5.346 -11.609 1.00 52.44 89 PRO A O 1
ATOM 748 N N . GLY A 1 90 ? -13.619 5.159 -9.462 1.00 52.59 90 GLY A N 1
ATOM 749 C CA . GLY A 1 90 ? -14.406 6.236 -8.837 1.00 52.59 90 GLY A CA 1
ATOM 750 C C . GLY A 1 90 ? -13.835 6.685 -7.473 1.00 52.59 90 GLY A C 1
ATOM 751 O O . GLY A 1 90 ? -14.585 6.919 -6.534 1.00 52.59 90 GLY A O 1
ATOM 752 N N . ILE A 1 91 ? -12.499 6.749 -7.337 1.00 58.75 91 ILE A N 1
ATOM 753 C CA . ILE A 1 91 ? -11.746 6.837 -6.051 1.00 58.75 91 ILE A CA 1
ATOM 754 C C . ILE A 1 91 ? -11.524 8.286 -5.564 1.00 58.75 91 ILE A C 1
ATOM 756 O O . ILE A 1 91 ? -11.033 8.539 -4.466 1.00 58.75 91 ILE A O 1
ATOM 760 N N . MET A 1 92 ? -11.907 9.263 -6.382 1.00 60.69 92 MET A N 1
ATOM 761 C CA . MET A 1 92 ? -11.440 10.650 -6.312 1.00 60.69 92 MET A CA 1
ATOM 762 C C . MET A 1 92 ? -11.660 11.362 -4.966 1.00 60.69 92 MET A C 1
ATOM 764 O O . MET A 1 92 ? -10.883 12.238 -4.597 1.00 60.69 92 MET A O 1
ATOM 768 N N . GLU A 1 93 ? -12.743 11.055 -4.252 1.00 64.06 93 GLU A N 1
ATOM 769 C CA . GLU A 1 93 ? -13.178 11.856 -3.102 1.00 64.06 93 GLU A CA 1
ATOM 770 C C . GLU A 1 93 ? -12.492 11.466 -1.787 1.00 64.06 93 GLU A C 1
ATOM 772 O O . GLU A 1 93 ? -12.017 12.346 -1.070 1.00 64.06 93 GLU A O 1
ATOM 777 N N . ALA A 1 94 ? -12.362 10.168 -1.491 1.00 63.78 94 ALA A N 1
ATOM 778 C CA . ALA A 1 94 ? -11.683 9.717 -0.273 1.00 63.78 94 ALA A CA 1
ATOM 779 C C . ALA A 1 94 ? -10.172 10.005 -0.307 1.00 63.78 94 ALA A C 1
ATOM 781 O O . ALA A 1 94 ? -9.583 10.333 0.720 1.00 63.78 94 ALA A O 1
ATOM 782 N N . LEU A 1 95 ? -9.567 9.971 -1.499 1.00 64.31 95 LEU A N 1
ATOM 783 C CA . LEU A 1 95 ? -8.176 10.378 -1.713 1.00 64.31 95 LEU A CA 1
ATOM 784 C C . LEU A 1 95 ? -7.928 11.827 -1.314 1.00 64.31 95 LEU A C 1
ATOM 786 O O . LEU A 1 95 ? -7.013 12.104 -0.545 1.00 64.31 95 LEU A O 1
ATOM 790 N N . ARG A 1 96 ? -8.784 12.741 -1.786 1.00 67.69 96 ARG A N 1
ATOM 791 C CA . ARG A 1 96 ? -8.681 14.163 -1.447 1.00 67.69 96 ARG A CA 1
ATOM 792 C C . ARG A 1 96 ? -8.815 14.409 0.053 1.00 67.69 96 ARG A C 1
ATOM 794 O O . ARG A 1 96 ? -8.137 15.283 0.578 1.00 67.69 96 ARG A O 1
ATOM 801 N N . ALA A 1 97 ? -9.661 13.644 0.745 1.00 66.75 97 ALA A N 1
ATOM 802 C CA . ALA A 1 97 ? -9.827 13.775 2.190 1.00 66.75 97 ALA A CA 1
ATOM 803 C C . ALA A 1 97 ? -8.568 13.359 2.972 1.00 66.75 97 ALA A C 1
ATOM 805 O O . ALA A 1 97 ? -8.229 14.016 3.949 1.00 66.75 97 ALA A O 1
ATOM 806 N N . ILE A 1 98 ? -7.858 12.311 2.538 1.00 64.38 98 ILE A N 1
ATOM 807 C CA . ILE A 1 98 ? -6.601 11.889 3.179 1.00 64.38 98 ILE A CA 1
ATOM 808 C C . ILE A 1 98 ? -5.447 12.826 2.821 1.00 64.38 98 ILE A C 1
ATOM 810 O O . ILE A 1 98 ? -4.688 13.205 3.709 1.00 64.38 98 ILE A O 1
ATOM 814 N N . GLU A 1 99 ? -5.339 13.254 1.558 1.00 66.31 99 GLU A N 1
ATOM 815 C CA . GLU A 1 99 ? -4.324 14.235 1.146 1.00 66.31 99 GLU A CA 1
ATOM 816 C C . GLU A 1 99 ? -4.480 15.551 1.929 1.00 66.31 99 GLU A C 1
ATOM 818 O O . GLU A 1 99 ? -3.488 16.126 2.370 1.00 66.31 99 GLU A O 1
ATOM 823 N N . ALA A 1 100 ? -5.720 15.976 2.202 1.00 68.94 100 ALA A N 1
ATOM 824 C CA . ALA A 1 100 ? -6.003 17.160 3.013 1.00 68.94 100 ALA A CA 1
ATOM 825 C C . ALA A 1 100 ? -5.542 17.043 4.476 1.00 68.94 100 ALA A C 1
ATOM 827 O O . ALA A 1 100 ? -5.261 18.066 5.098 1.00 68.94 100 ALA A O 1
ATOM 828 N N . GLU A 1 101 ? -5.439 15.832 5.033 1.00 68.75 101 GLU A N 1
ATOM 829 C CA . GLU A 1 101 ? -4.903 15.647 6.385 1.00 68.75 101 GLU A CA 1
ATOM 830 C C . GLU A 1 101 ? -3.372 15.798 6.423 1.00 68.75 101 GLU A C 1
ATOM 832 O O . GLU A 1 101 ? -2.842 15.958 7.511 1.00 68.75 101 GLU A O 1
ATOM 837 N N . ASN A 1 102 ? -2.651 15.774 5.288 1.00 66.88 102 ASN A N 1
ATOM 838 C CA . ASN A 1 102 ? -1.196 16.019 5.134 1.00 66.88 102 ASN A CA 1
ATOM 839 C C . ASN A 1 102 ? -0.257 15.299 6.139 1.00 66.88 102 ASN A C 1
ATOM 841 O O . ASN A 1 102 ? 0.891 15.694 6.345 1.00 66.88 102 ASN A O 1
ATOM 845 N N . LEU A 1 103 ? -0.740 14.248 6.796 1.00 63.81 103 LEU A N 1
ATOM 846 C CA . LEU A 1 103 ? -0.082 13.621 7.947 1.00 63.81 103 LEU A CA 1
ATOM 847 C C . LEU A 1 103 ? 0.296 12.159 7.683 1.00 63.81 103 LEU A C 1
ATOM 849 O O . LEU A 1 103 ? 1.173 11.606 8.346 1.00 63.81 103 LEU A O 1
ATOM 853 N N . CYS A 1 104 ? -0.359 11.527 6.710 1.00 60.22 104 CYS A N 1
ATOM 854 C CA . CYS A 1 104 ? -0.139 10.136 6.359 1.00 60.22 104 CYS A CA 1
ATOM 855 C C . CYS A 1 104 ? -0.298 9.947 4.854 1.00 60.22 104 CYS A C 1
ATOM 857 O O . CYS A 1 104 ? -1.320 10.305 4.269 1.00 60.22 104 CYS A O 1
ATOM 859 N N . LEU A 1 105 ? 0.714 9.341 4.252 1.00 64.12 105 LEU A N 1
ATOM 860 C CA . LEU A 1 105 ? 0.628 8.733 2.941 1.00 64.12 105 LEU A CA 1
ATOM 861 C C . LEU A 1 105 ? 0.513 7.248 3.143 1.00 64.12 105 LEU A C 1
ATOM 863 O O . LEU A 1 105 ? 1.458 6.632 3.620 1.00 64.12 105 LEU A O 1
ATOM 867 N N . ALA A 1 106 ? -0.594 6.640 2.749 1.00 57.62 106 ALA A N 1
ATOM 868 C CA . ALA A 1 106 ? -0.503 5.205 2.547 1.00 57.62 106 ALA A CA 1
ATOM 869 C C . ALA A 1 106 ? 0.179 4.952 1.184 1.00 57.62 106 ALA A C 1
ATOM 871 O O . ALA A 1 106 ? -0.089 5.647 0.203 1.00 57.62 106 ALA A O 1
ATOM 872 N N . GLN A 1 107 ? 1.092 3.985 1.129 1.00 53.78 107 GLN A N 1
ATOM 873 C CA . GLN A 1 107 ? 1.554 3.408 -0.131 1.00 53.78 107 GLN A CA 1
ATOM 874 C C . GLN A 1 107 ? 0.402 2.536 -0.641 1.00 53.78 107 GLN A C 1
ATOM 876 O O . GLN A 1 107 ? 0.124 1.469 -0.093 1.00 53.78 107 GLN A O 1
ATOM 881 N N . TRP A 1 108 ? -0.415 3.087 -1.545 1.00 58.78 108 TRP A N 1
ATOM 882 C CA . TRP A 1 108 ? -1.643 2.437 -2.007 1.00 58.78 108 TRP A CA 1
ATOM 883 C C . TRP A 1 108 ? -1.288 1.681 -3.266 1.00 58.78 108 TRP A C 1
ATOM 885 O O . TRP A 1 108 ? -1.354 2.227 -4.366 1.00 58.78 108 TRP A O 1
ATOM 895 N N . HIS A 1 109 ? -1.014 0.391 -3.138 1.00 54.34 109 HIS A N 1
ATOM 896 C CA . HIS A 1 109 ? -1.120 -0.487 -4.290 1.00 54.34 109 HIS A CA 1
ATOM 897 C C . HIS A 1 109 ? -2.622 -0.598 -4.664 1.00 54.34 109 HIS A C 1
ATOM 899 O O . HIS A 1 109 ? -3.427 -1.351 -4.111 1.00 54.34 109 HIS A O 1
ATOM 905 N N . SER A 1 110 ? -3.012 0.276 -5.594 1.00 63.47 110 SER A N 1
ATOM 906 C CA . SER A 1 110 ? -4.071 1.301 -5.468 1.00 63.47 110 SER A CA 1
ATOM 907 C C . SER A 1 110 ? -5.545 0.896 -5.563 1.00 63.47 110 SER A C 1
ATOM 909 O O . SER A 1 110 ? -6.418 1.752 -5.451 1.00 63.47 110 SER A O 1
ATOM 911 N N . HIS A 1 111 ? -5.867 -0.382 -5.750 1.00 62.19 111 HIS A N 1
ATOM 912 C CA . HIS A 1 111 ? -7.267 -0.829 -5.895 1.00 62.19 111 HIS A CA 1
ATOM 913 C C . HIS A 1 111 ? -7.632 -1.981 -4.954 1.00 62.19 111 HIS A C 1
ATOM 915 O O . HIS A 1 111 ? -8.809 -2.204 -4.672 1.00 62.19 111 HIS A O 1
ATOM 921 N N . GLN A 1 112 ? -6.632 -2.715 -4.456 1.00 68.69 112 GLN A N 1
ATOM 922 C CA . GLN A 1 112 ? -6.821 -3.821 -3.508 1.00 68.69 112 GLN A CA 1
ATOM 923 C C . GLN A 1 112 ? -7.245 -3.303 -2.137 1.00 68.69 112 GLN A C 1
ATOM 925 O O . GLN A 1 112 ? -8.136 -3.877 -1.511 1.00 68.69 112 GLN A O 1
ATOM 930 N N . ASN A 1 113 ? -6.701 -2.147 -1.768 1.00 81.44 113 ASN A N 1
ATOM 931 C CA . ASN A 1 113 ? -6.849 -1.540 -0.452 1.00 81.44 113 ASN A CA 1
ATOM 932 C C . ASN A 1 113 ? -8.000 -0.524 -0.386 1.00 81.44 113 ASN A C 1
ATOM 934 O O . ASN A 1 113 ? -8.058 0.309 0.515 1.00 81.44 113 ASN A O 1
ATOM 938 N N . VAL A 1 114 ? -8.940 -0.593 -1.335 1.00 80.88 114 VAL A N 1
ATOM 939 C CA . VAL A 1 114 ? -10.168 0.208 -1.317 1.00 80.88 114 VAL A CA 1
ATOM 940 C C . VAL A 1 114 ? -11.380 -0.705 -1.457 1.00 80.88 114 VAL A C 1
ATOM 942 O O . VAL A 1 114 ? -11.472 -1.524 -2.376 1.00 80.88 114 VAL A O 1
ATOM 945 N N . VAL A 1 115 ? -12.334 -0.543 -0.547 1.00 85.06 115 VAL A N 1
ATOM 946 C CA . VAL A 1 115 ? -13.627 -1.228 -0.548 1.00 85.06 115 VAL A CA 1
ATOM 947 C C . VAL A 1 115 ? -14.709 -0.209 -0.877 1.00 85.06 115 VAL A C 1
ATOM 949 O O . VAL A 1 115 ? -14.802 0.824 -0.219 1.00 85.06 115 VAL A O 1
ATOM 952 N N . LEU A 1 116 ? -15.547 -0.488 -1.876 1.00 84.69 116 LEU A N 1
ATOM 953 C CA . LEU A 1 116 ? -16.766 0.292 -2.086 1.00 84.69 116 LEU A CA 1
ATOM 954 C C . LEU A 1 116 ? -17.871 -0.275 -1.213 1.00 84.69 116 LEU A C 1
ATOM 956 O O . LEU A 1 116 ? -18.273 -1.424 -1.414 1.00 84.69 116 LEU A O 1
ATOM 960 N N . GLN A 1 117 ? -18.369 0.546 -0.293 1.00 87.38 117 GLN A N 1
ATOM 961 C CA . GLN A 1 117 ? -19.472 0.180 0.585 1.00 87.38 117 GLN A CA 1
ATOM 962 C C . GLN A 1 117 ? -20.708 -0.248 -0.209 1.00 87.38 117 GLN A C 1
ATOM 964 O O . GLN A 1 117 ? -21.069 0.347 -1.233 1.00 87.38 117 GLN A O 1
ATOM 969 N N . ASP A 1 118 ? -21.382 -1.281 0.284 1.00 86.38 118 ASP A N 1
ATOM 970 C CA . ASP A 1 118 ? -22.689 -1.658 -0.233 1.00 86.38 118 ASP A CA 1
ATOM 971 C C . ASP A 1 118 ? -23.717 -0.544 0.024 1.00 86.38 118 ASP A C 1
ATOM 973 O O . ASP A 1 118 ? -23.702 0.147 1.042 1.00 86.38 118 ASP A O 1
ATOM 977 N N . GLY A 1 119 ? -24.618 -0.341 -0.937 1.00 85.69 119 GLY A N 1
ATOM 978 C CA . GLY A 1 119 ? -25.622 0.722 -0.898 1.00 85.69 119 GLY A CA 1
ATOM 979 C C . GLY A 1 119 ? -25.162 2.008 -1.584 1.00 85.69 119 GLY A C 1
ATOM 980 O O . GLY A 1 119 ? -25.610 2.291 -2.691 1.00 85.69 119 GLY A O 1
ATOM 981 N N . ASN A 1 120 ? -24.278 2.784 -0.949 1.00 83.12 120 ASN A N 1
ATOM 982 C CA . ASN A 1 120 ? -23.881 4.117 -1.436 1.00 83.12 120 ASN A CA 1
ATOM 983 C C . ASN A 1 120 ? -22.645 4.116 -2.355 1.00 83.12 120 ASN A C 1
ATOM 985 O O . ASN A 1 120 ? -22.341 5.150 -2.947 1.00 83.12 120 ASN A O 1
ATOM 989 N N . ARG A 1 121 ? -21.937 2.981 -2.473 1.00 80.75 121 ARG A N 1
ATOM 990 C CA . ARG A 1 121 ? -20.670 2.855 -3.216 1.00 80.75 121 ARG A CA 1
ATOM 991 C C . ARG A 1 121 ? -19.587 3.836 -2.758 1.00 80.75 121 ARG A C 1
ATOM 993 O O . ARG A 1 121 ? -18.666 4.120 -3.519 1.00 80.75 121 ARG A O 1
ATOM 1000 N N . SER A 1 122 ? -19.665 4.334 -1.525 1.00 81.94 122 SER A N 1
ATOM 1001 C CA . SER A 1 122 ? -18.642 5.216 -0.973 1.00 81.94 122 SER A CA 1
ATOM 1002 C C . SER A 1 122 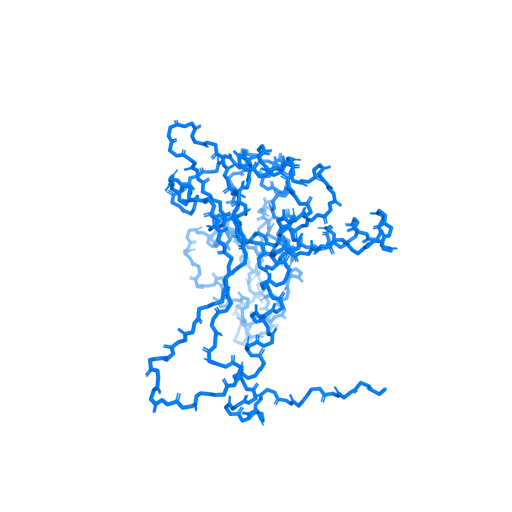? -17.333 4.440 -0.776 1.00 81.94 122 SER A C 1
ATOM 1004 O O . SER A 1 122 ? -17.361 3.330 -0.233 1.00 81.94 122 SER A O 1
ATOM 1006 N N . PRO A 1 123 ? -16.190 4.984 -1.230 1.00 81.19 123 PRO A N 1
ATOM 1007 C CA . PRO A 1 123 ? -14.903 4.327 -1.077 1.00 81.19 123 PRO A CA 1
ATOM 1008 C C . PRO A 1 123 ? -14.418 4.405 0.371 1.00 81.19 123 PRO A C 1
ATOM 1010 O O . PRO A 1 123 ? -14.421 5.472 0.986 1.00 81.19 123 PRO A O 1
ATOM 1013 N N . VAL A 1 124 ? -13.958 3.269 0.883 1.00 86.12 124 VAL A N 1
ATOM 1014 C CA . VAL A 1 124 ? -13.322 3.130 2.192 1.00 86.12 124 VAL A CA 1
ATOM 1015 C C . VAL A 1 124 ? -11.942 2.531 2.000 1.00 86.12 124 VAL A C 1
ATOM 1017 O O . VAL A 1 124 ? -11.799 1.471 1.391 1.00 86.12 124 VAL A O 1
ATOM 1020 N N . ILE A 1 125 ? -10.930 3.214 2.518 1.00 86.25 125 ILE A N 1
ATOM 1021 C CA . ILE A 1 125 ? -9.533 2.805 2.395 1.00 86.25 125 ILE A CA 1
ATOM 1022 C C . ILE A 1 125 ? -9.147 1.969 3.604 1.00 86.25 125 ILE A C 1
ATOM 1024 O O . ILE A 1 125 ? -9.475 2.299 4.746 1.00 86.25 125 ILE A O 1
ATOM 1028 N N . ILE A 1 126 ? -8.476 0.862 3.327 1.00 89.12 126 ILE A N 1
ATOM 1029 C CA . ILE A 1 126 ? -8.019 -0.123 4.301 1.00 89.12 126 ILE A CA 1
ATOM 1030 C C . ILE A 1 126 ? -6.513 -0.335 4.143 1.00 89.12 126 ILE A C 1
ATOM 1032 O O . ILE A 1 126 ? -5.938 0.116 3.159 1.00 89.12 126 ILE A O 1
ATOM 1036 N N . ASP A 1 127 ? -5.908 -1.055 5.087 1.00 88.25 127 ASP A N 1
ATOM 1037 C CA . ASP A 1 127 ? -4.502 -1.480 5.049 1.00 88.25 127 ASP A CA 1
ATOM 1038 C C . ASP A 1 127 ? -3.499 -0.314 4.972 1.00 88.25 127 ASP A C 1
ATOM 1040 O O . ASP A 1 127 ? -3.061 0.130 3.909 1.00 88.25 127 ASP A O 1
ATOM 1044 N N . PHE A 1 128 ? -3.105 0.159 6.158 1.00 88.62 128 PHE A N 1
ATOM 1045 C CA . PHE A 1 128 ? -2.066 1.182 6.333 1.00 88.62 128 PHE A CA 1
ATOM 1046 C C . PHE A 1 128 ? -0.725 0.570 6.775 1.00 88.62 128 PHE A C 1
ATOM 1048 O O . PHE A 1 128 ? 0.142 1.283 7.284 1.00 88.62 128 PHE A O 1
ATOM 1055 N N . GLY A 1 129 ? -0.526 -0.743 6.594 1.00 87.31 129 GLY A N 1
ATOM 1056 C CA . GLY A 1 129 ? 0.677 -1.458 7.044 1.00 87.31 129 GLY A CA 1
ATOM 1057 C C . GLY A 1 129 ? 1.978 -0.931 6.444 1.00 87.31 129 GLY A C 1
ATOM 1058 O O . GLY A 1 129 ? 3.038 -1.036 7.059 1.00 87.31 129 GLY A O 1
ATOM 1059 N N . GLN A 1 130 ? 1.899 -0.330 5.260 1.00 82.88 130 GLN A N 1
ATOM 1060 C CA . GLN A 1 130 ? 3.032 0.265 4.549 1.00 82.88 130 GLN A CA 1
ATOM 1061 C C . GLN A 1 130 ? 2.916 1.786 4.429 1.00 82.88 130 GLN A C 1
ATOM 1063 O O . GLN A 1 130 ? 3.571 2.394 3.590 1.00 82.88 130 GLN A O 1
ATOM 1068 N N . ALA A 1 131 ? 2.089 2.419 5.263 1.00 82.44 131 ALA A N 1
ATOM 1069 C CA . ALA A 1 131 ? 1.970 3.863 5.238 1.00 82.44 131 ALA A CA 1
ATOM 1070 C C . ALA A 1 131 ? 3.258 4.557 5.697 1.00 82.44 131 ALA A C 1
ATOM 1072 O O . ALA A 1 131 ? 3.895 4.161 6.680 1.00 82.44 131 ALA A O 1
ATOM 1073 N N . ASP A 1 132 ? 3.599 5.628 4.994 1.00 81.62 132 ASP A N 1
ATOM 1074 C CA . ASP A 1 132 ? 4.559 6.622 5.426 1.00 81.62 132 ASP A CA 1
ATOM 1075 C C . ASP A 1 132 ? 3.821 7.644 6.294 1.00 81.62 132 ASP A C 1
ATOM 1077 O O . ASP A 1 132 ? 2.806 8.238 5.914 1.00 81.62 132 ASP A O 1
ATOM 1081 N N . ILE A 1 133 ? 4.315 7.805 7.514 1.00 82.75 133 ILE A N 1
ATOM 1082 C CA . ILE A 1 133 ? 3.766 8.731 8.498 1.00 82.75 133 ILE A CA 1
ATOM 1083 C C . ILE A 1 133 ? 4.767 9.857 8.635 1.00 82.75 133 ILE A C 1
ATOM 1085 O O . ILE A 1 133 ? 5.959 9.605 8.811 1.00 82.75 133 ILE A O 1
ATOM 1089 N N . ARG A 1 134 ? 4.272 11.088 8.555 1.00 83.62 134 ARG A N 1
ATOM 1090 C CA . ARG A 1 134 ? 5.115 12.263 8.703 1.00 83.62 134 ARG A CA 1
ATOM 1091 C C . ARG A 1 134 ? 5.727 12.299 10.102 1.00 83.62 134 ARG A C 1
ATOM 1093 O O . ARG A 1 134 ? 5.003 12.265 11.098 1.00 83.62 134 ARG A O 1
ATOM 1100 N N . GLU A 1 135 ? 7.048 12.413 10.165 1.00 82.25 135 GLU A N 1
ATOM 1101 C CA . GLU A 1 135 ? 7.747 12.671 11.422 1.00 82.25 135 GLU A CA 1
ATOM 1102 C C . GLU A 1 135 ? 7.441 14.102 11.902 1.00 82.25 135 GLU A C 1
ATOM 1104 O O . GLU A 1 135 ? 7.432 15.023 11.078 1.00 82.25 135 GLU A O 1
ATOM 1109 N N . PRO A 1 136 ? 7.168 14.320 13.202 1.00 80.88 136 PRO A N 1
ATOM 1110 C CA . PRO A 1 136 ? 6.844 15.646 13.737 1.00 80.88 136 PRO A CA 1
ATOM 1111 C C . PRO A 1 136 ? 7.879 16.731 13.413 1.00 80.88 136 PRO A C 1
ATOM 1113 O O . PRO A 1 136 ? 7.535 17.907 13.325 1.00 80.88 136 PRO A O 1
ATOM 1116 N N . GLU A 1 137 ? 9.139 16.337 13.257 1.00 86.19 137 GLU A N 1
ATOM 1117 C CA . GLU A 1 137 ? 10.282 17.209 13.005 1.00 86.19 137 GLU A CA 1
ATOM 1118 C C . GLU A 1 137 ? 10.446 17.576 11.523 1.00 86.19 137 GLU A C 1
ATOM 1120 O O . GLU A 1 137 ? 11.196 18.499 11.205 1.00 86.19 137 GLU A O 1
ATOM 1125 N N . LEU A 1 138 ? 9.755 16.875 10.620 1.00 84.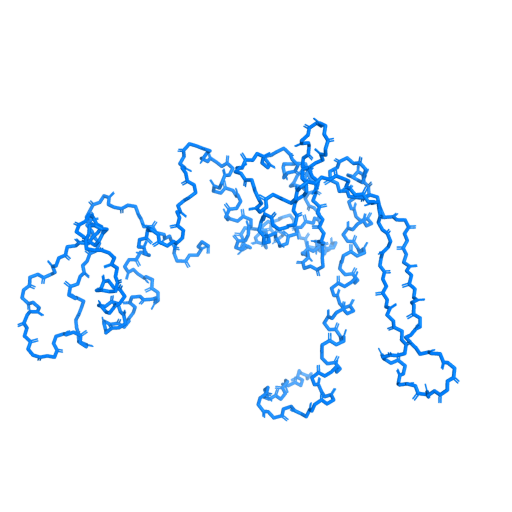25 138 LEU A N 1
ATOM 1126 C CA . LEU A 1 138 ? 9.873 17.076 9.180 1.00 84.25 138 LEU A CA 1
ATOM 1127 C C . LEU A 1 138 ? 9.097 18.330 8.747 1.00 84.25 138 LEU A C 1
ATOM 1129 O O . LEU A 1 138 ? 7.901 18.461 9.039 1.00 84.25 138 LEU A O 1
ATOM 1133 N N . SER A 1 139 ? 9.740 19.234 8.006 1.00 86.25 139 SER A N 1
ATOM 1134 C CA . SER A 1 139 ? 9.071 20.416 7.438 1.00 86.25 139 SER A CA 1
ATOM 1135 C C . SER A 1 139 ? 8.014 20.044 6.388 1.00 86.25 139 SER A C 1
ATOM 1137 O O . SER A 1 139 ? 7.977 18.917 5.890 1.00 86.25 139 SER A O 1
ATOM 1139 N N . ASP A 1 140 ? 7.125 20.986 6.055 1.00 82.50 140 ASP A N 1
ATOM 1140 C CA . ASP A 1 140 ? 6.120 20.774 5.004 1.00 82.50 140 ASP A CA 1
ATOM 1141 C C . ASP A 1 140 ? 6.796 20.519 3.651 1.00 82.50 140 ASP A C 1
ATOM 1143 O O . ASP A 1 140 ? 6.334 19.682 2.879 1.00 82.50 140 ASP A O 1
ATOM 1147 N N . GLU A 1 141 ? 7.913 21.193 3.374 1.00 83.56 141 GLU A N 1
ATOM 1148 C CA . GLU A 1 141 ? 8.690 21.051 2.145 1.00 83.56 141 GLU A CA 1
ATOM 1149 C C . GLU A 1 141 ? 9.376 19.684 2.051 1.00 83.56 141 GLU A C 1
ATOM 1151 O O . GLU A 1 141 ? 9.289 19.018 1.016 1.00 83.56 141 GLU A O 1
ATOM 1156 N N . GLU A 1 142 ? 10.025 19.238 3.129 1.00 84.38 142 GLU A N 1
ATOM 1157 C CA . GLU A 1 142 ? 10.659 17.916 3.190 1.00 84.38 142 GLU A CA 1
ATOM 1158 C C . GLU A 1 142 ? 9.615 16.806 3.094 1.00 84.38 142 GLU A C 1
ATOM 1160 O O . GLU A 1 142 ? 9.785 15.857 2.325 1.00 84.38 142 GLU A O 1
ATOM 1165 N N . TRP A 1 143 ? 8.497 16.955 3.809 1.00 83.38 143 TRP A N 1
ATOM 1166 C CA . TRP A 1 143 ? 7.388 16.014 3.731 1.00 83.38 143 TRP A CA 1
ATOM 1167 C C . TRP A 1 143 ? 6.796 15.967 2.331 1.00 83.38 143 TRP A C 1
ATOM 1169 O O . TRP A 1 143 ? 6.634 14.888 1.769 1.00 83.38 143 TRP A O 1
ATOM 1179 N N . SER A 1 144 ? 6.556 17.127 1.723 1.00 76.44 144 SER A N 1
ATOM 1180 C CA . SER A 1 144 ? 6.101 17.234 0.341 1.00 76.44 144 SER A CA 1
ATOM 1181 C C . SER A 1 144 ? 7.062 16.498 -0.594 1.00 76.44 144 SER A C 1
ATOM 1183 O O . SER A 1 144 ? 6.620 15.689 -1.403 1.00 76.44 144 SER A O 1
ATOM 1185 N N . SER A 1 145 ? 8.380 16.651 -0.447 1.00 76.56 145 SER A N 1
ATOM 1186 C CA . SER A 1 145 ? 9.344 15.903 -1.267 1.00 76.56 145 SER A CA 1
ATOM 1187 C C . SER A 1 145 ? 9.208 14.381 -1.118 1.00 76.56 145 SER A C 1
ATOM 1189 O O . SER A 1 145 ? 9.268 13.668 -2.122 1.00 76.56 145 SER A O 1
ATOM 1191 N N . VAL A 1 146 ? 8.996 13.873 0.101 1.00 73.75 146 VAL A N 1
ATOM 1192 C CA . VAL A 1 146 ? 8.724 12.443 0.352 1.00 73.75 146 VAL A CA 1
ATOM 1193 C C . VAL A 1 146 ? 7.421 12.023 -0.336 1.00 73.75 146 VAL A C 1
ATOM 1195 O O . VAL A 1 146 ? 7.379 11.013 -1.041 1.00 73.75 146 VAL A O 1
ATOM 1198 N N . VAL A 1 147 ? 6.382 12.854 -0.223 1.00 69.75 147 VAL A N 1
ATOM 1199 C CA . VAL A 1 147 ? 5.071 12.648 -0.847 1.00 69.75 147 VAL A CA 1
ATOM 1200 C C . VAL A 1 147 ? 5.151 12.579 -2.369 1.00 69.75 147 VAL A C 1
ATOM 1202 O O . VAL A 1 147 ? 4.576 11.676 -2.979 1.00 69.75 147 VAL A O 1
ATOM 1205 N N . TRP A 1 148 ? 5.865 13.520 -2.987 1.00 65.19 148 TRP A N 1
ATOM 1206 C CA . TRP A 1 148 ? 6.059 13.635 -4.436 1.00 65.19 148 TRP A CA 1
ATOM 1207 C C . TRP A 1 148 ? 6.972 12.546 -5.011 1.00 65.19 148 TRP A C 1
ATOM 1209 O O . TRP A 1 148 ? 6.837 12.170 -6.182 1.00 65.19 148 TRP A O 1
ATOM 1219 N N . GLY A 1 149 ? 7.913 12.057 -4.203 1.00 62.97 149 GLY A N 1
ATOM 1220 C CA . GLY A 1 149 ? 8.822 10.975 -4.564 1.00 62.97 149 GLY A CA 1
ATOM 1221 C C . GLY A 1 149 ? 8.156 9.599 -4.584 1.00 62.97 149 GLY A C 1
ATOM 1222 O O . GLY A 1 149 ? 8.641 8.720 -5.294 1.00 62.97 149 GLY A O 1
ATOM 1223 N N . SER A 1 150 ? 7.050 9.418 -3.853 1.00 65.00 150 SER A N 1
ATOM 1224 C CA . SER A 1 150 ? 6.358 8.131 -3.753 1.00 65.00 150 SER A CA 1
ATOM 1225 C C . SER A 1 150 ? 5.696 7.728 -5.087 1.00 65.00 150 SER A C 1
ATOM 1227 O O . SER A 1 150 ? 4.876 8.492 -5.615 1.00 65.00 150 SER A O 1
ATOM 1229 N N . PRO A 1 151 ? 6.014 6.536 -5.638 1.00 59.78 151 PRO A N 1
ATOM 1230 C CA . PRO A 1 151 ? 5.444 6.045 -6.898 1.00 59.78 151 PRO A CA 1
ATOM 1231 C C . PRO A 1 151 ? 3.909 6.014 -6.899 1.00 59.78 151 PRO A C 1
ATOM 1233 O O . PRO A 1 151 ? 3.272 6.436 -7.864 1.00 59.78 151 PRO A O 1
ATOM 1236 N N . ASP A 1 152 ? 3.301 5.599 -5.784 1.00 60.34 152 ASP A N 1
ATOM 1237 C CA . ASP A 1 152 ? 1.846 5.464 -5.680 1.00 60.34 152 ASP A CA 1
ATOM 1238 C C . ASP A 1 152 ? 1.139 6.832 -5.702 1.00 60.34 152 ASP A C 1
ATOM 1240 O O . ASP A 1 152 ? 0.119 6.987 -6.373 1.00 60.34 152 ASP A O 1
ATOM 1244 N N . THR A 1 153 ? 1.694 7.865 -5.055 1.00 57.50 153 THR A N 1
ATOM 1245 C CA . THR A 1 153 ? 1.118 9.225 -5.084 1.00 57.50 153 THR A CA 1
ATOM 1246 C C . THR A 1 153 ? 1.113 9.803 -6.496 1.00 57.50 153 THR A C 1
ATOM 1248 O O . THR A 1 153 ? 0.148 10.452 -6.905 1.00 57.50 153 THR A O 1
ATOM 1251 N N . ARG A 1 154 ? 2.184 9.562 -7.262 1.00 62.22 154 ARG A N 1
ATOM 1252 C CA . ARG A 1 154 ? 2.309 10.026 -8.648 1.00 62.22 154 ARG A CA 1
ATOM 1253 C C . ARG A 1 154 ? 1.301 9.333 -9.557 1.00 62.22 154 ARG A C 1
ATOM 1255 O O . ARG A 1 154 ? 0.569 10.012 -10.274 1.00 62.22 154 ARG A O 1
ATOM 1262 N N . TYR A 1 155 ? 1.207 8.009 -9.456 1.00 59.16 155 TYR A N 1
ATOM 1263 C CA . TYR A 1 155 ? 0.218 7.217 -10.182 1.00 59.16 155 TYR A CA 1
ATOM 1264 C C . TYR A 1 155 ? -1.212 7.693 -9.890 1.00 59.16 155 TYR A C 1
ATOM 1266 O O . TYR A 1 155 ? -2.018 7.879 -10.804 1.00 59.16 155 TYR A O 1
ATOM 1274 N N . MET A 1 156 ? -1.519 7.964 -8.620 1.00 57.28 156 MET A N 1
ATOM 1275 C CA . MET A 1 156 ? -2.836 8.444 -8.217 1.00 57.28 156 MET A CA 1
ATOM 1276 C C . MET A 1 156 ? -3.105 9.851 -8.733 1.00 57.28 156 MET A C 1
ATOM 1278 O O . MET A 1 156 ? -4.153 10.066 -9.322 1.00 57.28 156 MET A O 1
ATOM 1282 N N . ARG A 1 157 ? -2.170 10.801 -8.627 1.00 60.25 157 ARG A N 1
ATOM 1283 C CA . ARG A 1 157 ? -2.354 12.136 -9.225 1.00 60.25 157 ARG A CA 1
ATOM 1284 C C . ARG A 1 157 ? -2.606 12.073 -10.726 1.00 60.25 157 ARG A C 1
ATOM 1286 O O . ARG A 1 157 ? -3.466 12.804 -11.202 1.00 60.25 157 ARG A O 1
ATOM 1293 N N . ASN A 1 158 ? -1.935 11.175 -11.443 1.00 59.59 158 ASN A N 1
ATOM 1294 C CA . ASN A 1 158 ? -2.170 10.969 -12.871 1.00 59.59 158 ASN A CA 1
ATOM 1295 C C . ASN A 1 158 ? -3.587 10.433 -13.139 1.00 59.59 158 ASN A C 1
ATOM 1297 O O . ASN A 1 158 ? -4.291 10.975 -13.989 1.00 59.59 158 ASN A O 1
ATOM 1301 N N . LEU A 1 159 ? -4.039 9.440 -12.363 1.00 57.09 159 LEU A N 1
ATOM 1302 C CA . LEU A 1 159 ? -5.424 8.950 -12.403 1.00 57.09 159 LEU A CA 1
ATOM 1303 C C . LEU A 1 159 ? -6.451 10.035 -12.043 1.00 57.09 159 LEU A C 1
ATOM 1305 O O . LEU A 1 159 ? -7.543 10.059 -12.605 1.00 57.09 159 LEU A O 1
ATOM 1309 N N . LEU A 1 160 ? -6.120 10.907 -11.085 1.00 53.81 160 LEU A N 1
ATOM 1310 C CA . LEU A 1 160 ? -7.001 11.966 -10.606 1.00 53.81 160 LEU A CA 1
ATOM 1311 C C . LEU A 1 160 ? -7.090 13.137 -11.606 1.00 53.81 160 LEU A C 1
ATOM 1313 O O . LEU A 1 160 ? -8.152 13.739 -11.766 1.00 53.81 160 LEU A O 1
ATOM 1317 N N . ALA A 1 161 ? -5.980 13.496 -12.250 1.00 57.50 161 ALA A N 1
ATOM 1318 C CA . ALA A 1 161 ? -5.897 14.661 -13.125 1.00 57.50 161 ALA A CA 1
ATOM 1319 C C . ALA A 1 161 ? -6.598 14.441 -14.472 1.00 57.50 161 ALA A C 1
ATOM 1321 O O . ALA A 1 161 ? -7.207 15.378 -14.982 1.00 57.50 161 ALA A O 1
ATOM 1322 N N . ASN A 1 162 ? -6.566 13.216 -15.013 1.00 56.66 162 ASN A N 1
ATOM 1323 C CA . ASN A 1 162 ? -7.115 12.902 -16.335 1.00 56.66 162 ASN A CA 1
ATOM 1324 C C . ASN A 1 162 ? -8.064 11.690 -16.287 1.00 56.66 162 ASN A C 1
ATOM 1326 O O . ASN A 1 162 ? -7.681 10.595 -16.689 1.00 56.66 162 ASN A O 1
ATOM 1330 N N . PRO A 1 163 ? -9.320 11.864 -15.840 1.00 50.12 163 PRO A N 1
ATOM 1331 C CA . PRO A 1 163 ? -10.296 10.774 -15.779 1.00 50.12 163 PRO A CA 1
ATOM 1332 C C . PRO A 1 163 ? -10.771 10.276 -17.158 1.00 50.12 163 PRO A C 1
ATOM 1334 O O . PRO A 1 163 ? -11.356 9.197 -17.233 1.00 50.12 163 PRO A O 1
ATOM 1337 N N . GLU A 1 164 ? -10.550 11.048 -18.233 1.00 49.88 164 GLU A N 1
ATOM 1338 C CA . GLU A 1 164 ? -10.910 10.673 -19.615 1.00 49.88 164 GLU A CA 1
ATOM 1339 C C . GLU A 1 164 ? -9.777 9.999 -20.401 1.00 49.88 164 GLU A C 1
ATOM 1341 O O . GLU A 1 164 ? -10.047 9.307 -21.384 1.00 49.88 164 GLU A O 1
ATOM 1346 N N . ASP A 1 165 ? -8.522 10.145 -19.968 1.00 50.81 165 ASP A N 1
ATOM 1347 C CA . ASP A 1 165 ? -7.456 9.278 -20.458 1.00 50.81 165 ASP A CA 1
ATOM 1348 C C . ASP A 1 165 ? -7.630 7.952 -19.701 1.00 50.81 165 ASP A C 1
ATOM 1350 O O . ASP A 1 165 ? -7.325 7.877 -18.510 1.00 50.81 165 ASP A O 1
ATOM 1354 N N . GLU A 1 166 ? -8.178 6.910 -20.347 1.00 51.78 166 GLU A N 1
ATOM 1355 C CA . GLU A 1 166 ? -8.178 5.555 -19.770 1.00 51.78 166 GLU A CA 1
ATOM 1356 C C . GLU A 1 166 ? -6.805 5.287 -19.131 1.00 51.78 166 GLU A C 1
ATOM 1358 O O . GLU A 1 166 ? -5.796 5.654 -19.742 1.00 51.78 166 GLU A O 1
ATOM 1363 N N . PRO A 1 167 ? -6.725 4.655 -17.939 1.00 55.53 167 PRO A N 1
ATOM 1364 C CA . PRO A 1 167 ? -5.438 4.363 -17.331 1.00 55.53 167 PRO A CA 1
ATOM 1365 C C . PRO A 1 167 ? -4.606 3.639 -18.371 1.00 55.53 167 PRO A C 1
ATOM 1367 O O . PRO A 1 167 ? -4.999 2.547 -18.796 1.00 55.53 167 PRO A O 1
ATOM 1370 N N . TRP A 1 168 ? -3.515 4.279 -18.809 1.00 55.88 168 TRP A N 1
ATOM 1371 C CA . TRP A 1 168 ? -2.549 3.710 -19.737 1.00 55.88 168 TRP A CA 1
ATOM 1372 C C . TRP A 1 168 ? -2.348 2.276 -19.301 1.00 55.88 168 TRP A C 1
ATOM 1374 O O . TRP A 1 168 ? -1.823 2.027 -18.210 1.00 55.88 168 TRP A O 1
ATOM 1384 N N . LYS A 1 169 ? -2.870 1.313 -20.066 1.00 55.88 169 LYS A N 1
ATOM 1385 C CA . LYS A 1 169 ? -2.731 -0.076 -19.648 1.00 55.88 169 LYS A CA 1
ATOM 1386 C C . LYS A 1 169 ? -1.230 -0.297 -19.626 1.00 55.88 169 LYS A C 1
ATOM 1388 O O . LYS A 1 169 ? -0.595 -0.182 -20.669 1.00 55.88 169 LYS A O 1
ATOM 1393 N N . ARG A 1 170 ? -0.661 -0.584 -18.448 1.00 56.91 170 ARG A N 1
ATOM 1394 C CA . ARG A 1 170 ? 0.788 -0.785 -18.246 1.00 56.91 170 ARG A CA 1
ATOM 1395 C C . ARG A 1 170 ? 1.383 -1.841 -19.193 1.00 56.91 170 ARG A C 1
ATOM 1397 O O . ARG A 1 170 ? 2.586 -2.008 -19.255 1.00 56.91 170 ARG A O 1
ATOM 1404 N N . THR A 1 171 ? 0.572 -2.579 -19.936 1.00 58.88 171 THR A N 1
ATOM 1405 C CA . THR A 1 171 ? 1.014 -3.552 -20.937 1.00 58.88 171 THR A CA 1
ATOM 1406 C C . THR A 1 171 ? 0.857 -3.079 -22.388 1.00 58.88 171 THR A C 1
ATOM 1408 O O . THR A 1 171 ? 1.288 -3.788 -23.284 1.00 58.88 171 THR A O 1
ATOM 1411 N N . VAL A 1 172 ? 0.242 -1.918 -22.637 1.00 67.56 172 VAL A N 1
ATOM 1412 C CA . VAL A 1 172 ? -0.186 -1.426 -23.966 1.00 67.56 172 VAL A CA 1
ATOM 1413 C C . VAL A 1 172 ? 0.497 -0.109 -24.347 1.00 67.56 172 VAL A C 1
ATOM 1415 O O . VAL A 1 172 ? 0.266 0.416 -25.418 1.00 67.56 172 VAL A O 1
ATOM 1418 N N . THR A 1 173 ? 1.362 0.467 -23.523 1.00 76.75 173 THR A N 1
ATOM 1419 C CA . THR A 1 173 ? 2.188 1.608 -23.954 1.00 76.75 173 THR A CA 1
ATOM 1420 C C . THR A 1 173 ? 3.662 1.276 -23.820 1.00 76.75 173 THR A C 1
ATOM 1422 O O . THR A 1 173 ? 4.046 0.645 -22.836 1.00 76.75 173 THR A O 1
ATOM 1425 N N . PRO A 1 174 ? 4.517 1.653 -24.780 1.00 83.94 174 PRO A N 1
ATOM 1426 C CA . PRO A 1 174 ? 5.955 1.478 -24.625 1.00 83.94 174 PRO A CA 1
ATOM 1427 C C . PRO A 1 174 ? 6.500 2.403 -23.527 1.00 83.94 174 PRO A C 1
ATOM 1429 O O . PRO A 1 174 ? 5.880 3.418 -23.206 1.00 83.94 174 PRO A O 1
ATOM 1432 N N . TYR A 1 175 ? 7.647 2.057 -22.942 1.00 82.44 175 TYR A N 1
ATOM 1433 C CA . TYR A 1 175 ? 8.392 2.993 -22.089 1.00 82.44 175 TYR A CA 1
ATOM 1434 C C . TYR A 1 175 ? 9.022 4.099 -22.945 1.00 82.44 175 TYR A C 1
ATOM 1436 O O . TYR A 1 175 ? 9.055 3.991 -24.165 1.00 82.44 175 TYR A O 1
ATOM 1444 N N . GLU A 1 176 ? 9.520 5.184 -22.362 1.00 84.38 176 GLU A N 1
ATOM 1445 C CA . GLU A 1 176 ? 10.365 6.113 -23.121 1.00 84.38 176 GLU A CA 1
ATOM 1446 C C . GLU A 1 176 ? 11.655 5.427 -23.594 1.00 84.38 176 GLU A C 1
ATOM 1448 O O . GLU A 1 176 ? 12.188 4.567 -22.906 1.00 84.38 176 GLU A O 1
ATOM 1453 N N . MET A 1 177 ? 12.211 5.826 -24.745 1.00 83.44 177 MET A N 1
ATOM 1454 C CA . MET A 1 177 ? 13.471 5.245 -25.257 1.00 83.44 177 MET A CA 1
ATOM 1455 C C . MET A 1 177 ? 14.663 5.411 -24.293 1.00 83.44 177 MET A C 1
ATOM 1457 O O . MET A 1 177 ? 15.639 4.675 -24.392 1.00 83.44 177 MET A O 1
ATOM 1461 N N . SER A 1 178 ? 14.596 6.384 -23.384 1.00 79.25 178 SER A N 1
ATOM 1462 C CA . SER A 1 178 ? 15.562 6.636 -22.307 1.00 79.25 178 SER A CA 1
ATOM 1463 C C . SER A 1 178 ? 15.478 5.623 -21.157 1.00 79.25 178 SER A C 1
ATOM 1465 O O . SER A 1 178 ? 16.339 5.634 -20.276 1.00 79.25 178 SER A O 1
ATOM 1467 N N . ASP A 1 179 ? 14.451 4.774 -21.135 1.00 82.69 179 ASP A N 1
ATOM 1468 C CA . ASP A 1 179 ? 14.171 3.861 -20.038 1.00 82.69 179 ASP A CA 1
ATOM 1469 C C . ASP A 1 179 ? 15.218 2.736 -19.921 1.00 82.69 179 ASP A C 1
ATOM 1471 O O . ASP A 1 179 ? 15.659 2.184 -20.937 1.00 82.69 179 ASP A O 1
ATOM 1475 N N . PRO A 1 180 ? 15.619 2.347 -18.692 1.00 79.19 180 PRO A N 1
ATOM 1476 C CA . PRO A 1 180 ? 16.531 1.228 -18.466 1.00 79.19 180 PRO A CA 1
ATOM 1477 C C . PRO A 1 180 ? 16.135 -0.085 -19.160 1.00 79.19 180 PRO A C 1
ATOM 1479 O O . PRO A 1 180 ? 17.028 -0.838 -19.556 1.00 79.19 180 PRO A O 1
ATOM 1482 N N . HIS A 1 181 ? 14.840 -0.352 -19.358 1.00 73.06 181 HIS A N 1
ATOM 1483 C CA . HIS A 1 181 ? 14.329 -1.515 -20.093 1.00 73.06 181 HIS A CA 1
ATOM 1484 C C . HIS A 1 181 ? 14.803 -1.536 -21.554 1.00 73.06 181 HIS A C 1
ATOM 1486 O O . HIS A 1 181 ? 14.948 -2.610 -22.137 1.00 73.06 181 HIS A O 1
ATOM 1492 N N . TYR A 1 182 ? 15.107 -0.372 -22.137 1.00 82.19 182 TYR A N 1
ATOM 1493 C CA . TYR A 1 182 ? 15.678 -0.241 -23.477 1.00 82.19 182 TYR A CA 1
ATOM 1494 C C . TYR A 1 182 ? 17.180 0.029 -23.479 1.00 82.19 182 TYR A C 1
ATOM 1496 O O . TYR A 1 182 ? 17.746 0.311 -24.525 1.00 82.19 182 TYR A O 1
ATOM 1504 N N . ARG A 1 183 ? 17.879 -0.100 -22.347 1.00 84.62 183 ARG A N 1
ATOM 1505 C CA . ARG A 1 183 ? 19.336 0.101 -22.316 1.00 84.62 183 ARG A CA 1
ATOM 1506 C C . ARG A 1 183 ? 20.106 -1.002 -23.047 1.00 84.62 183 ARG A C 1
ATOM 1508 O O . ARG A 1 183 ? 21.207 -0.759 -23.533 1.00 84.62 183 ARG A O 1
ATOM 1515 N N . ASN A 1 184 ? 19.551 -2.213 -23.094 1.00 90.44 184 ASN A N 1
ATOM 1516 C CA . ASN A 1 184 ? 20.125 -3.344 -23.816 1.00 90.44 184 ASN A CA 1
ATOM 1517 C C . ASN A 1 184 ? 19.366 -3.553 -25.142 1.00 90.44 184 ASN A C 1
ATOM 1519 O O . ASN A 1 184 ? 18.179 -3.892 -25.098 1.00 90.44 184 ASN A O 1
ATOM 1523 N N . PRO A 1 185 ? 20.024 -3.392 -26.308 1.00 91.19 185 PRO A N 1
ATOM 1524 C CA . PRO A 1 185 ? 19.404 -3.603 -27.613 1.00 91.19 185 PRO A CA 1
ATOM 1525 C C . PRO A 1 185 ? 18.736 -4.967 -27.783 1.00 91.19 185 PRO A C 1
ATOM 1527 O O . PRO A 1 185 ? 17.621 -5.022 -28.292 1.00 91.19 185 PRO A O 1
ATOM 1530 N N . LEU A 1 186 ? 19.356 -6.045 -27.290 1.00 91.38 186 LEU A N 1
ATOM 1531 C CA . LEU A 1 186 ? 18.802 -7.396 -27.398 1.00 91.38 186 LEU A CA 1
ATOM 1532 C C . LEU A 1 186 ? 17.456 -7.503 -26.678 1.00 91.38 186 LEU A C 1
ATOM 1534 O O . LEU A 1 186 ? 16.455 -7.875 -27.284 1.00 91.38 186 LEU A O 1
ATOM 1538 N N . VAL A 1 187 ? 17.431 -7.100 -25.405 1.00 87.56 187 VAL A N 1
ATOM 1539 C CA . VAL A 1 187 ? 16.232 -7.155 -24.553 1.00 87.56 187 VAL A CA 1
ATOM 1540 C C . VAL A 1 187 ? 15.123 -6.267 -25.122 1.00 87.56 187 VAL A C 1
ATOM 1542 O O . VAL A 1 187 ? 13.961 -6.661 -25.153 1.00 87.56 187 VAL A O 1
ATOM 1545 N N . SER A 1 188 ? 15.484 -5.083 -25.626 1.00 89.88 188 SER A N 1
ATOM 1546 C CA . SER A 1 188 ? 14.559 -4.157 -26.285 1.00 89.88 188 SER A CA 1
ATOM 1547 C C . SER A 1 188 ? 13.945 -4.760 -27.552 1.00 89.88 188 SER A C 1
ATOM 1549 O O . SER A 1 188 ? 12.724 -4.753 -27.705 1.00 89.88 188 SER A O 1
ATOM 1551 N N . ASN A 1 189 ? 14.771 -5.313 -28.444 1.00 93.31 189 ASN A N 1
ATOM 1552 C CA . ASN A 1 189 ? 14.312 -5.894 -29.703 1.00 93.31 189 ASN A CA 1
ATOM 1553 C C . ASN A 1 189 ? 13.425 -7.122 -29.454 1.00 93.31 189 ASN A C 1
ATOM 1555 O O . ASN A 1 189 ? 12.362 -7.231 -30.058 1.00 93.31 189 ASN A O 1
ATOM 1559 N N . GLU A 1 190 ? 13.802 -7.999 -28.519 1.00 92.06 190 GLU A N 1
ATOM 1560 C CA . GLU A 1 190 ? 12.984 -9.150 -28.113 1.00 92.06 190 GLU A CA 1
ATOM 1561 C C . GLU A 1 190 ? 11.652 -8.727 -27.493 1.00 92.06 190 GLU A C 1
ATOM 1563 O O . GLU A 1 190 ? 10.612 -9.289 -27.834 1.00 92.06 190 GLU A O 1
ATOM 1568 N N . TYR A 1 191 ? 11.657 -7.703 -26.636 1.00 87.94 191 TYR A N 1
ATOM 1569 C CA . TYR A 1 191 ? 10.433 -7.147 -26.067 1.00 87.94 191 TYR A CA 1
ATOM 1570 C C . TYR A 1 191 ? 9.483 -6.659 -27.163 1.00 87.94 191 TYR A C 1
ATOM 1572 O O . TYR A 1 191 ? 8.319 -7.059 -27.182 1.00 87.94 191 TYR A O 1
ATOM 1580 N N . VAL A 1 192 ? 9.970 -5.846 -28.108 1.00 90.50 192 VAL A N 1
ATOM 1581 C CA . VAL A 1 192 ? 9.135 -5.329 -29.202 1.00 90.50 192 VAL A CA 1
ATOM 1582 C C . VAL A 1 192 ? 8.647 -6.460 -30.111 1.00 90.50 192 VAL A C 1
ATOM 1584 O O . VAL A 1 192 ? 7.491 -6.452 -30.522 1.00 90.50 192 VAL A O 1
ATOM 1587 N N . GLU A 1 193 ? 9.483 -7.457 -30.403 1.00 91.81 193 GLU A N 1
ATOM 1588 C CA . GLU A 1 193 ? 9.110 -8.616 -31.225 1.00 91.81 193 GLU A CA 1
ATOM 1589 C C . GLU A 1 193 ? 8.123 -9.568 -30.544 1.00 91.81 193 GLU A C 1
ATOM 1591 O O . GLU A 1 193 ? 7.360 -10.232 -31.243 1.00 91.81 193 GLU A O 1
ATOM 1596 N N . SER A 1 194 ? 8.103 -9.613 -29.209 1.00 90.38 194 SER A N 1
ATOM 1597 C CA . SER A 1 194 ? 7.146 -10.413 -28.435 1.00 90.38 194 SER A CA 1
ATOM 1598 C C . SER A 1 194 ? 5.725 -9.838 -28.430 1.00 90.38 194 SER A C 1
ATOM 1600 O O . SER A 1 194 ? 4.777 -10.533 -28.059 1.00 90.38 194 SER A O 1
ATOM 1602 N N . MET A 1 195 ? 5.564 -8.576 -28.834 1.00 88.44 195 MET A N 1
ATOM 1603 C CA . MET A 1 195 ? 4.270 -7.903 -28.847 1.00 88.44 195 MET A CA 1
ATOM 1604 C C . MET A 1 195 ? 3.378 -8.363 -30.007 1.00 88.44 195 MET A C 1
ATOM 1606 O O . MET A 1 195 ? 3.886 -8.720 -31.075 1.00 88.44 195 MET A O 1
ATOM 1610 N N . PRO A 1 196 ? 2.041 -8.273 -29.850 1.00 90.69 196 PRO A N 1
ATOM 1611 C CA . PRO A 1 196 ? 1.103 -8.451 -30.954 1.00 90.69 196 PRO A CA 1
ATOM 1612 C C . PRO A 1 196 ? 1.472 -7.588 -32.169 1.00 90.69 196 PRO A C 1
ATOM 1614 O O . PRO A 1 196 ? 1.902 -6.441 -32.033 1.00 90.69 196 PRO A O 1
ATOM 1617 N N . GLU A 1 197 ? 1.342 -8.149 -33.372 1.00 91.94 197 GLU A N 1
ATOM 1618 C CA . GLU A 1 197 ? 1.815 -7.505 -34.602 1.00 91.94 197 GLU A CA 1
ATOM 1619 C C . GLU A 1 197 ? 1.107 -6.174 -34.888 1.00 91.94 197 GLU A C 1
ATOM 1621 O O . GLU A 1 197 ? 1.752 -5.209 -35.303 1.00 91.94 197 GLU A O 1
ATOM 1626 N N . ASP A 1 198 ? -0.201 -6.127 -34.655 1.00 90.56 198 ASP A N 1
ATOM 1627 C CA . ASP A 1 198 ? -1.043 -4.937 -34.743 1.00 90.56 198 ASP A CA 1
ATOM 1628 C C . ASP A 1 198 ? -0.531 -3.836 -33.813 1.00 90.56 198 ASP A C 1
ATOM 1630 O O . ASP A 1 198 ? -0.193 -2.744 -34.276 1.00 90.56 198 ASP A O 1
ATOM 1634 N N . PHE A 1 199 ? -0.338 -4.167 -32.536 1.00 88.31 199 PHE A N 1
ATOM 1635 C CA . PHE A 1 199 ? 0.202 -3.242 -31.549 1.00 88.31 199 PHE A CA 1
ATOM 1636 C C . PHE A 1 199 ? 1.589 -2.729 -31.943 1.00 88.31 199 PHE A C 1
ATOM 1638 O O . PHE A 1 199 ? 1.850 -1.523 -31.936 1.00 88.31 199 PHE A O 1
ATOM 1645 N N . ARG A 1 200 ? 2.486 -3.641 -32.331 1.00 92.00 200 ARG A N 1
ATOM 1646 C CA . ARG A 1 200 ? 3.851 -3.307 -32.739 1.00 92.00 200 ARG A CA 1
ATOM 1647 C C . ARG A 1 200 ? 3.863 -2.361 -33.936 1.00 92.00 200 ARG A C 1
ATOM 1649 O O . ARG A 1 200 ? 4.640 -1.412 -33.943 1.00 92.00 200 ARG A O 1
ATOM 1656 N N . ARG A 1 201 ? 3.012 -2.592 -34.941 1.00 90.75 201 ARG A N 1
ATOM 1657 C CA . ARG A 1 201 ? 2.929 -1.742 -36.140 1.00 90.75 201 ARG A CA 1
ATOM 1658 C C . ARG A 1 201 ? 2.433 -0.334 -35.829 1.00 90.75 201 ARG A C 1
ATOM 1660 O O .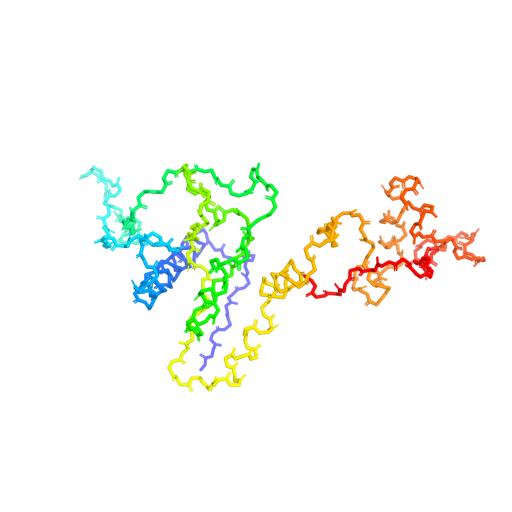 ARG A 1 201 ? 2.900 0.608 -36.476 1.00 90.75 201 ARG A O 1
ATOM 1667 N N . GLU A 1 202 ? 1.511 -0.201 -34.880 1.00 90.81 202 GLU A N 1
ATOM 1668 C CA . GLU A 1 202 ? 0.948 1.084 -34.452 1.00 90.81 202 GLU A CA 1
ATOM 1669 C C . GLU A 1 202 ? 1.899 1.886 -33.562 1.00 90.81 202 GLU A C 1
ATOM 1671 O O . GLU A 1 202 ? 1.924 3.112 -33.651 1.00 90.81 202 GLU A O 1
ATOM 1676 N N . THR A 1 203 ? 2.700 1.218 -32.729 1.00 91.31 203 THR A N 1
ATOM 1677 C CA . THR A 1 203 ? 3.518 1.891 -31.706 1.00 91.31 203 THR A CA 1
ATOM 1678 C C . THR A 1 203 ? 4.994 2.014 -32.055 1.00 91.31 203 THR A C 1
ATOM 1680 O O . THR A 1 203 ? 5.643 2.977 -31.642 1.00 91.31 203 THR A O 1
ATOM 1683 N N . PHE A 1 204 ? 5.525 1.098 -32.860 1.00 93.62 204 PHE A N 1
ATOM 1684 C CA . PHE A 1 204 ? 6.931 1.072 -33.237 1.00 93.62 204 PHE A CA 1
ATOM 1685 C C . PHE A 1 204 ? 7.112 1.133 -34.751 1.00 93.62 204 PHE A C 1
ATOM 1687 O O . PHE A 1 204 ? 6.265 0.730 -35.552 1.00 93.62 204 PHE A O 1
ATOM 1694 N N . GLU A 1 205 ? 8.271 1.633 -35.151 1.00 94.50 205 GLU A N 1
ATOM 1695 C CA . GLU A 1 205 ? 8.761 1.550 -36.514 1.00 94.50 205 GLU A CA 1
ATOM 1696 C C . GLU A 1 205 ? 10.161 0.954 -36.547 1.00 94.50 205 GLU A C 1
ATOM 1698 O O . GLU A 1 205 ? 10.971 1.153 -35.637 1.00 94.50 205 GLU A O 1
ATOM 1703 N N . ARG A 1 206 ? 10.423 0.185 -37.604 1.00 93.19 206 ARG A N 1
ATOM 1704 C CA . ARG A 1 206 ? 11.710 -0.470 -37.807 1.00 93.19 206 ARG A CA 1
ATOM 1705 C C . ARG A 1 206 ? 12.745 0.574 -38.216 1.00 93.19 206 ARG A C 1
ATOM 1707 O O . ARG A 1 206 ? 12.485 1.402 -39.091 1.00 93.19 206 ARG A O 1
ATOM 1714 N N . VAL A 1 207 ? 13.906 0.540 -37.578 1.00 92.38 207 VAL A N 1
ATOM 1715 C CA . VAL A 1 207 ? 15.045 1.390 -37.922 1.00 92.38 207 VAL A CA 1
ATOM 1716 C C . VAL A 1 207 ? 15.703 0.818 -39.177 1.00 92.38 207 VAL A C 1
ATOM 1718 O O . VAL A 1 207 ? 16.038 -0.365 -39.224 1.00 92.38 207 VAL A O 1
ATOM 1721 N N . LEU A 1 208 ? 15.856 1.651 -40.207 1.00 88.19 208 LEU A N 1
ATOM 1722 C CA . LEU A 1 208 ? 16.511 1.259 -41.458 1.00 88.19 208 LEU A CA 1
ATOM 1723 C C . LEU A 1 208 ? 17.973 0.852 -41.209 1.00 88.19 208 LEU A C 1
ATOM 1725 O O . LEU A 1 208 ? 18.580 1.275 -40.228 1.00 88.19 208 LEU A O 1
ATOM 1729 N N . ASP A 1 209 ? 18.526 0.032 -42.102 1.00 87.88 209 ASP A N 1
ATOM 1730 C CA . ASP A 1 209 ? 19.930 -0.410 -42.084 1.00 87.88 209 ASP A CA 1
ATOM 1731 C C . ASP A 1 209 ? 20.339 -1.250 -40.856 1.00 87.88 209 ASP A C 1
ATOM 1733 O O . ASP A 1 209 ? 21.518 -1.365 -40.516 1.00 87.88 209 ASP A O 1
ATOM 1737 N N . THR A 1 210 ? 19.365 -1.894 -40.206 1.00 88.56 210 THR A N 1
ATOM 1738 C CA . THR A 1 210 ? 19.589 -2.786 -39.054 1.00 88.56 210 THR A CA 1
ATOM 1739 C C . THR A 1 210 ? 19.337 -4.269 -39.359 1.00 88.56 210 THR A C 1
ATOM 1741 O O . THR A 1 210 ? 19.233 -5.081 -38.445 1.00 88.56 210 THR A O 1
ATOM 1744 N N . ASP A 1 211 ? 19.279 -4.647 -40.640 1.00 85.25 211 ASP A N 1
ATOM 1745 C CA . ASP A 1 211 ? 18.970 -6.013 -41.104 1.00 85.25 211 ASP A CA 1
ATOM 1746 C C . ASP A 1 211 ? 20.226 -6.857 -41.413 1.00 85.25 211 ASP A C 1
ATOM 1748 O O . ASP A 1 211 ? 20.237 -7.679 -42.328 1.00 85.25 211 ASP A O 1
ATOM 1752 N N . TRP A 1 212 ? 21.314 -6.642 -40.673 1.00 90.12 212 TRP A N 1
ATOM 1753 C CA . TRP A 1 212 ? 22.565 -7.394 -40.816 1.00 90.12 212 TRP A CA 1
ATOM 1754 C C . TRP A 1 212 ? 22.761 -8.403 -39.672 1.00 90.12 212 TRP A C 1
ATOM 1756 O O . TRP A 1 212 ? 22.181 -8.277 -38.593 1.00 90.12 212 TRP A O 1
ATOM 1766 N N . GLU A 1 213 ? 23.589 -9.422 -39.907 1.00 90.69 213 GLU A N 1
ATOM 1767 C CA . GLU A 1 213 ? 23.800 -10.531 -38.966 1.00 90.69 213 GLU A CA 1
ATOM 1768 C C . GLU A 1 213 ? 24.414 -10.055 -37.636 1.00 90.69 213 GLU A C 1
ATOM 1770 O O . GLU A 1 213 ? 25.535 -9.544 -37.598 1.00 90.69 213 GLU A O 1
ATOM 1775 N N . GLY A 1 214 ? 23.695 -10.242 -36.528 1.00 89.25 214 GLY A N 1
ATOM 1776 C CA . GLY A 1 214 ? 24.111 -9.774 -35.200 1.00 89.25 214 GLY A CA 1
ATOM 1777 C C . GLY A 1 214 ? 23.697 -8.333 -34.863 1.00 89.25 214 GLY A C 1
ATOM 1778 O O . GLY A 1 214 ? 24.175 -7.763 -33.876 1.00 89.25 214 GLY A O 1
ATOM 1779 N N . ALA A 1 215 ? 22.849 -7.708 -35.690 1.00 90.12 215 ALA A N 1
ATOM 1780 C CA . ALA A 1 215 ? 22.291 -6.386 -35.409 1.00 90.12 215 ALA A CA 1
ATOM 1781 C C . ALA A 1 215 ? 21.393 -6.397 -34.168 1.00 90.12 215 ALA A C 1
ATOM 1783 O O . ALA A 1 215 ? 21.416 -5.451 -33.381 1.00 90.12 215 ALA A O 1
ATOM 1784 N N . LYS A 1 216 ? 20.645 -7.486 -33.966 1.00 89.69 216 LYS A N 1
ATOM 1785 C CA . LYS A 1 216 ? 19.680 -7.634 -32.875 1.00 89.69 216 LYS A CA 1
ATOM 1786 C C . LYS A 1 216 ? 20.316 -7.435 -31.494 1.00 89.69 216 LYS A C 1
ATOM 1788 O O . LYS A 1 216 ? 19.696 -6.842 -30.617 1.00 89.69 216 LYS A O 1
ATOM 1793 N N . GLU A 1 217 ? 21.558 -7.867 -31.310 1.00 92.19 217 GLU A N 1
ATOM 1794 C CA . GLU A 1 217 ? 22.306 -7.759 -30.057 1.00 92.19 217 GLU A CA 1
ATOM 1795 C C . GLU A 1 217 ? 23.002 -6.404 -29.886 1.00 92.19 217 GLU A C 1
ATOM 1797 O O . GLU A 1 217 ? 23.359 -6.024 -28.770 1.00 92.19 217 GLU A O 1
ATOM 1802 N N . LYS A 1 218 ? 23.243 -5.686 -30.987 1.00 92.06 218 LYS A N 1
ATOM 1803 C CA . LYS A 1 218 ? 24.171 -4.546 -31.030 1.00 92.06 218 LYS A CA 1
ATOM 1804 C C . LYS A 1 218 ? 23.493 -3.199 -31.255 1.00 92.06 218 LYS A C 1
ATOM 1806 O O . LYS A 1 218 ? 24.081 -2.181 -30.897 1.00 92.06 218 LYS A O 1
ATOM 1811 N N . VAL A 1 219 ? 22.296 -3.167 -31.842 1.00 92.88 219 VAL A N 1
ATOM 1812 C CA . VAL A 1 219 ? 21.575 -1.928 -32.174 1.00 92.88 219 VAL A CA 1
ATOM 1813 C C . VAL A 1 219 ? 20.068 -2.063 -31.954 1.00 92.88 219 VAL A C 1
ATOM 1815 O O . VAL A 1 219 ? 19.503 -3.150 -32.051 1.00 92.88 219 VAL A O 1
ATOM 1818 N N . HIS A 1 220 ? 19.394 -0.948 -31.661 1.00 91.88 220 HIS A N 1
ATOM 1819 C CA . HIS A 1 220 ? 17.932 -0.909 -31.595 1.00 91.88 220 HIS A CA 1
ATOM 1820 C C . HIS A 1 220 ? 17.351 -1.001 -33.009 1.00 91.88 220 HIS A C 1
ATOM 1822 O O . HIS A 1 220 ? 17.498 -0.074 -33.805 1.00 91.88 220 HIS A O 1
ATOM 1828 N N . GLN A 1 221 ? 16.690 -2.115 -33.316 1.00 94.00 221 GLN A N 1
ATOM 1829 C CA . GLN A 1 221 ? 16.023 -2.348 -34.602 1.00 94.00 221 GLN A CA 1
ATOM 1830 C C . GLN A 1 221 ? 14.631 -1.712 -34.641 1.00 94.00 221 GLN A C 1
ATOM 1832 O O . GLN A 1 221 ? 14.037 -1.566 -35.708 1.00 94.00 221 GLN A O 1
ATOM 1837 N N . TRP A 1 222 ? 14.118 -1.303 -33.483 1.00 93.25 222 TRP A N 1
ATOM 1838 C CA . TRP A 1 222 ? 12.817 -0.675 -33.318 1.00 93.25 222 TRP A CA 1
ATOM 1839 C C . TRP A 1 222 ? 12.970 0.662 -32.605 1.00 93.25 222 TRP A C 1
ATOM 1841 O O . TRP A 1 222 ? 13.729 0.786 -31.644 1.00 93.25 222 TRP A O 1
ATOM 1851 N N . ARG A 1 223 ? 12.216 1.662 -33.056 1.00 92.25 223 ARG A N 1
ATOM 1852 C CA . ARG A 1 223 ? 12.027 2.923 -32.337 1.00 92.25 223 ARG A CA 1
ATOM 1853 C C . ARG A 1 223 ? 10.545 3.211 -32.186 1.00 92.25 223 ARG A C 1
ATOM 1855 O O . ARG A 1 223 ? 9.739 2.806 -33.022 1.00 92.25 223 ARG A O 1
ATOM 1862 N N . ILE A 1 224 ? 10.190 3.915 -31.123 1.00 92.31 224 ILE A N 1
ATOM 1863 C CA . ILE A 1 224 ? 8.808 4.332 -30.892 1.00 92.31 224 ILE A CA 1
ATOM 1864 C C . ILE A 1 224 ? 8.426 5.362 -31.954 1.00 92.31 224 ILE A C 1
ATOM 1866 O O . ILE A 1 224 ? 9.205 6.274 -32.250 1.00 92.31 224 ILE A O 1
ATOM 1870 N N . ARG A 1 225 ? 7.243 5.209 -32.551 1.00 94.00 225 ARG A N 1
ATOM 1871 C CA . ARG A 1 225 ? 6.766 6.149 -33.566 1.00 94.00 225 ARG A CA 1
ATOM 1872 C C . ARG A 1 225 ? 6.531 7.535 -32.955 1.00 94.00 225 ARG A C 1
ATOM 1874 O O . ARG A 1 225 ? 6.020 7.635 -31.839 1.00 94.00 225 ARG A O 1
ATOM 1881 N N . PRO A 1 226 ? 6.823 8.620 -33.691 1.00 89.69 226 PRO A N 1
ATOM 1882 C CA . PRO A 1 226 ? 6.485 9.966 -33.246 1.00 89.69 226 PRO A CA 1
ATOM 1883 C C . PRO A 1 226 ? 4.992 10.106 -32.926 1.00 89.69 226 PRO A C 1
ATOM 1885 O O . PRO A 1 226 ? 4.142 9.645 -33.684 1.00 89.69 226 PRO A O 1
ATOM 1888 N N . GLY A 1 227 ? 4.674 10.760 -31.808 1.00 84.62 227 GLY A N 1
ATOM 1889 C CA . GLY A 1 227 ? 3.292 10.979 -31.364 1.00 84.62 227 GLY A CA 1
ATOM 1890 C C . GLY A 1 227 ? 2.663 9.805 -30.609 1.00 84.62 227 GLY A C 1
ATOM 1891 O O . GLY A 1 227 ? 1.591 9.977 -30.029 1.00 84.62 227 GLY A O 1
ATOM 1892 N N . VAL A 1 228 ? 3.327 8.645 -30.549 1.00 85.88 228 VAL A N 1
ATOM 1893 C CA . VAL A 1 228 ? 2.948 7.577 -29.617 1.00 85.88 228 VAL A CA 1
ATOM 1894 C C . VAL A 1 228 ? 3.264 8.053 -28.207 1.00 85.88 228 VAL A C 1
ATOM 1896 O O . VAL A 1 228 ? 4.378 8.483 -27.914 1.00 85.88 228 VAL A O 1
ATOM 1899 N N . ARG A 1 229 ? 2.259 8.003 -27.334 1.00 82.00 229 ARG A N 1
ATOM 1900 C CA . ARG A 1 229 ? 2.438 8.334 -25.922 1.00 82.00 229 ARG A CA 1
ATOM 1901 C C . ARG A 1 229 ? 3.206 7.198 -25.240 1.00 82.00 229 ARG A C 1
ATOM 1903 O O . ARG A 1 229 ? 2.844 6.029 -25.377 1.00 82.00 229 ARG A O 1
ATOM 1910 N N . CYS A 1 230 ? 4.253 7.559 -24.508 1.00 81.00 230 CYS A N 1
ATOM 1911 C CA . CYS A 1 230 ? 5.126 6.630 -23.794 1.00 81.00 230 CYS A CA 1
ATOM 1912 C C . CYS A 1 230 ? 4.876 6.705 -22.290 1.00 81.00 230 CYS A C 1
ATOM 1914 O O . CYS A 1 230 ? 4.420 7.729 -21.779 1.00 81.00 230 CYS A O 1
ATOM 1916 N N . ARG A 1 231 ? 5.221 5.631 -21.580 1.00 73.44 231 ARG A N 1
ATOM 1917 C CA . ARG A 1 231 ? 5.287 5.635 -20.119 1.00 73.44 231 ARG A CA 1
ATOM 1918 C C . ARG A 1 231 ? 6.593 6.279 -19.659 1.00 73.44 231 ARG A C 1
ATOM 1920 O O . ARG A 1 231 ? 7.648 5.862 -20.147 1.00 73.44 231 ARG A O 1
ATOM 1927 N N . PRO A 1 232 ? 6.550 7.250 -18.734 1.00 67.00 232 PRO A N 1
ATOM 1928 C CA . PRO A 1 232 ? 7.756 7.780 -18.125 1.00 67.00 232 PRO A CA 1
ATOM 1929 C C . PRO A 1 232 ? 8.443 6.698 -17.282 1.00 67.00 232 PRO A C 1
ATOM 1931 O O . PRO A 1 232 ? 7.807 5.781 -16.766 1.00 67.00 232 PRO A O 1
ATOM 1934 N N . ILE A 1 233 ? 9.753 6.852 -17.099 1.00 58.47 233 ILE A N 1
ATOM 1935 C CA . ILE A 1 233 ? 10.626 5.917 -16.359 1.00 58.47 233 ILE A CA 1
ATOM 1936 C C . ILE A 1 233 ? 10.181 5.695 -14.903 1.00 58.47 233 ILE A C 1
ATOM 1938 O O . ILE A 1 233 ? 10.568 4.718 -14.266 1.00 58.47 233 ILE A O 1
ATOM 1942 N N . TYR A 1 234 ? 9.380 6.609 -14.357 1.00 54.91 234 TYR A N 1
ATOM 1943 C CA . TYR A 1 234 ? 9.074 6.671 -12.932 1.00 54.91 234 TYR A CA 1
ATOM 1944 C C . TYR A 1 234 ? 7.568 6.653 -12.620 1.00 54.91 234 TYR A C 1
ATOM 1946 O O . TYR A 1 234 ? 7.153 7.260 -11.628 1.00 54.91 234 TYR A O 1
ATOM 1954 N N . ASP A 1 235 ? 6.761 6.032 -13.481 1.00 49.12 235 ASP A N 1
ATOM 1955 C CA . ASP A 1 235 ? 5.352 5.694 -13.193 1.00 49.12 235 ASP A CA 1
ATOM 1956 C C . ASP A 1 235 ? 5.182 4.570 -12.150 1.00 49.12 235 ASP A C 1
ATOM 1958 O O . ASP A 1 235 ? 6.118 3.758 -11.969 1.00 49.12 235 ASP A O 1
#